Protein AF-A0A673FI23-F1 (afdb_monomer_lite)

Structure (mmCIF, N/CA/C/O backbone):
data_AF-A0A673FI23-F1
#
_entry.id   AF-A0A673FI23-F1
#
loop_
_atom_site.group_PDB
_atom_site.id
_atom_site.type_symbol
_atom_site.label_atom_id
_atom_site.label_alt_id
_atom_site.label_comp_id
_atom_site.label_asym_id
_atom_site.label_entity_id
_atom_site.label_seq_id
_atom_site.pdbx_PDB_ins_code
_atom_site.Cartn_x
_atom_site.Cartn_y
_atom_site.Cartn_z
_atom_site.occupancy
_atom_site.B_iso_or_equiv
_atom_site.auth_seq_id
_atom_site.auth_comp_id
_atom_site.auth_asym_id
_atom_site.auth_atom_id
_atom_site.pdbx_PDB_model_num
ATOM 1 N N . MET A 1 1 ? -18.477 18.132 33.086 1.00 43.75 1 MET A N 1
ATOM 2 C CA . MET A 1 1 ? -17.155 18.500 33.648 1.00 43.75 1 MET A CA 1
ATOM 3 C C . MET A 1 1 ? -16.924 18.020 35.086 1.00 43.75 1 MET A C 1
ATOM 5 O O . MET A 1 1 ? -15.787 17.702 35.392 1.00 43.75 1 MET A O 1
ATOM 9 N N . PHE A 1 2 ? -17.943 17.877 35.948 1.00 35.16 2 PHE A N 1
ATOM 10 C CA . PHE A 1 2 ? -17.741 17.446 37.347 1.00 35.16 2 PHE A CA 1
ATOM 11 C C . PHE A 1 2 ? -17.415 15.949 37.559 1.00 35.16 2 PHE A C 1
ATOM 13 O O . PHE A 1 2 ? -16.753 15.614 38.535 1.00 35.16 2 PHE A O 1
ATOM 20 N N . ASN A 1 3 ? -17.790 15.051 36.638 1.00 42.81 3 ASN A N 1
ATOM 21 C CA . ASN A 1 3 ? -17.574 13.604 36.818 1.00 42.81 3 ASN A CA 1
ATOM 22 C C . ASN A 1 3 ? -16.128 13.137 36.555 1.00 42.81 3 ASN A C 1
ATOM 24 O O . ASN A 1 3 ? -15.679 12.189 37.188 1.00 42.81 3 ASN A O 1
ATOM 28 N N . ASN A 1 4 ? -15.373 13.820 35.685 1.00 45.75 4 ASN A N 1
ATOM 29 C CA . ASN A 1 4 ? -13.981 13.443 35.388 1.00 45.75 4 ASN A CA 1
ATOM 30 C C . ASN A 1 4 ? -13.017 13.789 36.533 1.00 45.75 4 ASN A C 1
ATOM 32 O O . ASN A 1 4 ? -12.073 13.048 36.786 1.00 45.75 4 ASN A O 1
ATOM 36 N N . VAL A 1 5 ? -13.276 14.875 37.269 1.00 48.62 5 VAL A N 1
ATOM 37 C CA . VAL A 1 5 ? -12.417 15.293 38.391 1.00 48.62 5 VAL A CA 1
ATOM 38 C C . VAL A 1 5 ? -12.540 14.321 39.567 1.00 48.62 5 VAL A C 1
ATOM 40 O O . VAL A 1 5 ? -11.533 13.974 40.173 1.00 48.62 5 VAL A O 1
ATOM 43 N N . ILE A 1 6 ? -13.751 13.825 39.845 1.00 54.34 6 ILE A N 1
ATOM 44 C CA . ILE A 1 6 ? -13.995 12.821 40.895 1.00 54.34 6 ILE A CA 1
ATOM 45 C C . ILE A 1 6 ? -13.315 11.491 40.542 1.00 54.34 6 ILE A C 1
ATOM 47 O O . ILE A 1 6 ? -12.774 10.817 41.413 1.00 54.34 6 ILE A O 1
ATOM 51 N N . TYR A 1 7 ? -13.294 11.128 39.260 1.00 55.53 7 TYR A N 1
ATOM 52 C CA . TYR A 1 7 ? -12.669 9.888 38.807 1.00 55.53 7 TYR A CA 1
ATOM 53 C C . TYR A 1 7 ? -11.139 9.929 38.927 1.00 55.53 7 TYR A C 1
ATOM 55 O O . TYR A 1 7 ? -10.534 8.987 39.438 1.00 55.53 7 TYR A O 1
ATOM 63 N N . LEU A 1 8 ? -10.505 11.040 38.529 1.00 53.19 8 LEU A N 1
ATOM 64 C CA . LEU A 1 8 ? -9.055 11.208 38.668 1.00 53.19 8 LEU A CA 1
ATOM 65 C C . LEU A 1 8 ? -8.608 11.267 40.132 1.00 53.19 8 LEU A C 1
ATOM 67 O O . LEU A 1 8 ? -7.575 10.688 40.475 1.00 53.19 8 LEU A O 1
ATOM 71 N N . THR A 1 9 ? -9.371 11.924 41.010 1.00 58.25 9 THR A N 1
ATOM 72 C CA . THR A 1 9 ? -9.038 11.950 42.441 1.00 58.25 9 THR A CA 1
ATOM 73 C C . THR A 1 9 ? -9.188 10.571 43.073 1.00 58.25 9 THR A C 1
ATOM 75 O O . THR A 1 9 ? -8.351 10.198 43.893 1.00 58.25 9 THR A O 1
ATOM 78 N N . TYR A 1 10 ? -10.168 9.771 42.641 1.00 62.22 10 TYR A N 1
ATOM 79 C CA . TYR A 1 10 ? -10.330 8.390 43.098 1.00 62.22 10 TYR A CA 1
ATOM 80 C C . TYR A 1 10 ? -9.173 7.485 42.643 1.00 62.22 10 TYR A C 1
ATOM 82 O O . TYR A 1 10 ? -8.636 6.725 43.445 1.00 62.22 10 TYR A O 1
ATOM 90 N N . ILE A 1 11 ? -8.711 7.618 41.393 1.00 64.31 11 ILE A N 1
ATOM 91 C CA . ILE A 1 11 ? -7.564 6.858 40.858 1.00 64.31 11 ILE A CA 1
ATOM 92 C C . ILE A 1 11 ? -6.255 7.234 41.572 1.00 64.31 11 ILE A C 1
ATOM 94 O O . ILE A 1 11 ? -5.461 6.354 41.927 1.00 64.31 11 ILE A O 1
ATOM 98 N N . MET A 1 12 ? -6.038 8.525 41.838 1.00 63.56 12 MET A N 1
ATOM 99 C CA . MET A 1 12 ? -4.877 9.008 42.596 1.00 63.56 12 MET A CA 1
ATOM 100 C C . MET A 1 12 ? -4.916 8.529 44.054 1.00 63.56 12 MET A C 1
ATOM 102 O O . MET A 1 12 ? -3.891 8.106 44.589 1.00 63.56 12 MET A O 1
ATOM 106 N N . LEU A 1 13 ? -6.097 8.524 44.681 1.00 65.50 13 LEU A N 1
ATOM 107 C CA . LEU A 1 13 ? -6.290 8.035 46.047 1.00 65.50 13 LEU A CA 1
ATOM 108 C C . LEU A 1 13 ? -6.088 6.515 46.141 1.00 65.50 13 LEU A C 1
ATOM 110 O O . LEU A 1 13 ? -5.418 6.048 47.058 1.00 65.50 13 LEU A O 1
ATOM 114 N N . CYS A 1 14 ? -6.582 5.745 45.166 1.00 58.28 14 CYS A N 1
ATOM 115 C CA . CYS A 1 14 ? -6.326 4.308 45.071 1.00 58.28 14 CYS A CA 1
ATOM 116 C C . CYS A 1 14 ? -4.833 4.011 44.889 1.00 58.28 14 CYS A C 1
ATOM 118 O O . CYS A 1 14 ? -4.312 3.128 45.565 1.00 58.28 14 CYS A O 1
ATOM 120 N N . SER A 1 15 ? -4.126 4.777 44.053 1.00 62.75 15 SER A N 1
ATOM 121 C CA . SER A 1 15 ? -2.673 4.643 43.863 1.00 62.75 15 SER A CA 1
ATOM 122 C C . SER A 1 15 ? -1.881 4.984 45.133 1.00 62.75 15 SER A C 1
ATOM 124 O O . SER A 1 15 ? -0.915 4.301 45.476 1.00 62.75 15 SER A O 1
ATOM 126 N N . TRP A 1 16 ? -2.313 6.007 45.877 1.00 66.00 16 TRP A N 1
ATOM 127 C CA . TRP A 1 16 ? -1.716 6.383 47.161 1.00 66.00 16 TRP A CA 1
ATOM 128 C C . TRP A 1 16 ? -1.951 5.317 48.246 1.00 66.00 16 TRP A C 1
ATOM 130 O O . TRP A 1 16 ? -1.019 4.952 48.963 1.00 66.00 16 TRP A O 1
ATOM 140 N N . LEU A 1 17 ? -3.155 4.740 48.308 1.00 57.97 17 LEU A N 1
ATOM 141 C CA . LEU A 1 17 ? -3.496 3.647 49.227 1.00 57.97 17 LEU A CA 1
ATOM 142 C C . LEU A 1 17 ? -2.765 2.339 48.879 1.00 57.9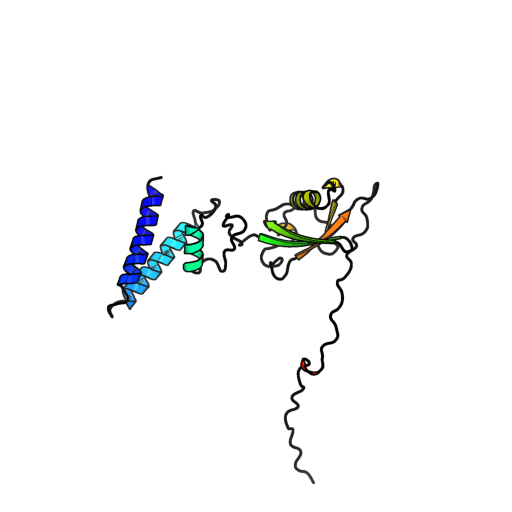7 17 LEU A C 1
ATOM 144 O O . LEU A 1 17 ? -2.270 1.656 49.776 1.00 57.97 17 LEU A O 1
ATOM 148 N N . LEU A 1 18 ? -2.605 2.028 47.587 1.00 59.31 18 LEU A N 1
ATOM 149 C CA . LEU A 1 18 ? -1.766 0.927 47.093 1.00 59.31 18 LEU A CA 1
ATOM 150 C C . LEU A 1 18 ? -0.308 1.071 47.548 1.00 59.31 18 LEU A C 1
ATOM 152 O O . LEU A 1 18 ? 0.321 0.082 47.920 1.00 59.31 18 LEU A O 1
ATOM 156 N N . ARG A 1 19 ? 0.215 2.303 47.595 1.00 59.28 19 ARG A N 1
ATOM 157 C CA . ARG A 1 19 ? 1.577 2.582 48.073 1.00 59.28 19 ARG A CA 1
ATOM 158 C C . ARG A 1 19 ? 1.725 2.480 49.594 1.00 59.28 19 ARG A C 1
ATOM 160 O O . ARG A 1 19 ? 2.822 2.215 50.076 1.00 59.28 19 ARG A O 1
ATOM 167 N N . GLN A 1 20 ? 0.639 2.647 50.346 1.00 47.94 20 GLN A N 1
ATOM 168 C CA . GLN A 1 20 ? 0.636 2.542 51.808 1.00 47.94 20 GLN A CA 1
ATOM 169 C C . GLN A 1 20 ? 0.433 1.095 52.305 1.00 47.94 20 GLN A C 1
ATOM 171 O O . GLN A 1 20 ? 0.878 0.749 53.398 1.00 47.94 20 GLN A O 1
ATOM 176 N N . SER A 1 21 ? -0.174 0.223 51.489 1.00 51.31 21 SER A N 1
ATOM 177 C CA . SER A 1 21 ? -0.508 -1.167 51.851 1.00 51.31 21 SER A CA 1
ATOM 178 C C . SER A 1 21 ? 0.682 -2.148 51.844 1.00 51.31 21 SER A C 1
ATOM 180 O O . SER A 1 21 ? 0.544 -3.288 52.283 1.00 51.31 21 SER A O 1
ATOM 182 N N . PHE A 1 22 ? 1.872 -1.720 51.404 1.00 50.12 22 PHE A N 1
ATOM 183 C CA . PHE A 1 22 ? 3.066 -2.577 51.316 1.00 50.12 22 PHE A CA 1
ATOM 184 C C . PHE A 1 22 ? 3.811 -2.784 52.654 1.00 50.12 22 PHE A C 1
ATOM 186 O O . PHE A 1 22 ? 4.884 -3.379 52.668 1.00 50.12 22 PHE A O 1
ATOM 193 N N . SER A 1 23 ? 3.272 -2.295 53.780 1.00 51.06 23 SER A N 1
ATOM 194 C CA . SER A 1 23 ? 3.980 -2.282 55.075 1.00 51.06 23 SER A CA 1
ATOM 195 C C . SER A 1 23 ? 3.428 -3.247 56.140 1.00 51.06 23 SER A C 1
ATOM 197 O O . SER A 1 23 ? 4.068 -3.444 57.170 1.00 51.06 23 SER A O 1
ATOM 199 N N . THR A 1 24 ? 2.277 -3.902 55.943 1.00 52.38 24 THR A N 1
ATOM 200 C CA . THR A 1 24 ? 1.727 -4.817 56.965 1.00 52.38 24 THR A CA 1
ATOM 201 C C . THR A 1 24 ? 1.185 -6.125 56.380 1.00 52.38 24 THR A C 1
ATOM 203 O O . THR A 1 24 ? 0.456 -6.149 55.394 1.00 52.38 24 THR A O 1
ATOM 206 N N . ASN A 1 25 ? 1.564 -7.243 57.012 1.00 55.06 25 ASN A N 1
ATOM 207 C CA . ASN A 1 25 ? 1.304 -8.631 56.602 1.00 55.06 25 ASN A CA 1
ATOM 208 C C . ASN A 1 25 ? -0.163 -9.089 56.796 1.00 55.06 25 ASN A C 1
ATOM 210 O O . ASN A 1 25 ? -0.414 -10.130 57.396 1.00 55.06 25 ASN A O 1
ATOM 214 N N . HIS A 1 26 ? -1.147 -8.342 56.287 1.00 57.69 26 HIS A N 1
ATOM 215 C CA . HIS A 1 26 ? -2.564 -8.754 56.303 1.00 57.69 26 HIS A CA 1
ATOM 216 C C . HIS A 1 26 ? -3.260 -8.655 54.930 1.00 57.69 26 HIS A C 1
ATOM 218 O O . HIS A 1 26 ? -4.486 -8.615 54.841 1.00 57.69 26 HIS A O 1
ATOM 224 N N . SER A 1 27 ? -2.495 -8.648 53.837 1.00 57.47 27 SER A N 1
ATOM 225 C CA . SER A 1 27 ? -2.967 -8.028 52.591 1.00 57.47 27 SER A CA 1
ATOM 226 C C . SER A 1 27 ? -3.515 -8.955 51.499 1.00 57.47 27 SER A C 1
ATOM 228 O O . SER A 1 27 ? -4.028 -8.435 50.519 1.00 57.47 27 SER A O 1
ATOM 230 N N . SER A 1 28 ? -3.495 -10.289 51.608 1.00 61.16 28 SER A N 1
ATOM 231 C CA . SER A 1 28 ? -3.841 -11.136 50.443 1.00 61.16 28 SER A CA 1
ATOM 232 C C . SER A 1 28 ? -5.309 -11.029 49.996 1.00 61.16 28 SER A C 1
ATOM 234 O O . SER A 1 28 ? -5.582 -10.980 48.800 1.00 61.16 28 SER A O 1
ATOM 236 N N . ILE A 1 29 ? -6.265 -10.938 50.928 1.00 69.50 29 ILE A N 1
ATOM 237 C CA . ILE A 1 29 ? -7.701 -10.849 50.591 1.00 69.50 29 ILE A CA 1
ATOM 238 C C . ILE A 1 29 ? -8.072 -9.434 50.129 1.00 69.50 29 ILE A C 1
ATOM 240 O O . ILE A 1 29 ? -8.805 -9.275 49.156 1.00 69.50 29 ILE A O 1
ATOM 244 N N . LEU A 1 30 ? -7.530 -8.402 50.782 1.00 67.00 30 LEU A N 1
ATOM 245 C CA . LEU A 1 30 ? -7.745 -7.007 50.387 1.00 67.00 30 LEU A CA 1
ATOM 246 C C . LEU A 1 30 ? -7.106 -6.698 49.030 1.00 67.00 30 LEU A C 1
ATOM 248 O O . LEU A 1 30 ? -7.722 -6.014 48.222 1.00 67.00 30 LEU A O 1
ATOM 252 N N . LEU A 1 31 ? -5.927 -7.256 48.742 1.00 67.19 31 LEU A N 1
ATOM 253 C CA . LEU A 1 31 ? -5.279 -7.144 47.437 1.00 67.19 31 LEU A CA 1
ATOM 254 C C . LEU A 1 31 ? -6.106 -7.837 46.347 1.00 67.19 31 LEU A C 1
ATOM 256 O O . LEU A 1 31 ? -6.295 -7.266 45.280 1.00 67.19 31 LEU A O 1
ATOM 260 N N . LEU A 1 32 ? -6.657 -9.026 46.617 1.00 66.19 32 LEU A N 1
ATOM 261 C CA . LEU A 1 32 ? -7.537 -9.720 45.671 1.00 66.19 32 LEU A CA 1
ATOM 262 C C . LEU A 1 32 ? -8.836 -8.948 45.414 1.00 66.19 32 LEU A C 1
ATOM 264 O O . LEU A 1 32 ? -9.231 -8.805 44.260 1.00 66.19 32 LEU A O 1
ATOM 268 N N . LEU A 1 33 ? -9.478 -8.406 46.452 1.00 71.75 33 LEU A N 1
ATOM 269 C CA . LEU A 1 33 ? -10.667 -7.564 46.293 1.00 71.75 33 LEU A CA 1
ATOM 270 C C . LEU A 1 33 ? -10.347 -6.282 45.521 1.00 71.75 33 LEU A C 1
ATOM 272 O O . LEU A 1 33 ? -11.112 -5.897 44.642 1.00 71.75 33 LEU A O 1
ATOM 276 N N . LEU A 1 34 ? -9.193 -5.666 45.780 1.00 70.06 34 LEU A N 1
ATOM 277 C CA . LEU A 1 34 ? -8.727 -4.503 45.036 1.00 70.06 34 LEU A CA 1
ATOM 278 C C . LEU A 1 34 ? -8.484 -4.846 43.557 1.00 70.06 34 LEU A C 1
ATOM 280 O O . LEU A 1 34 ? -8.937 -4.113 42.685 1.00 70.06 34 LEU A O 1
ATOM 284 N N . ILE A 1 35 ? -7.850 -5.984 43.261 1.00 66.44 35 ILE A N 1
ATOM 285 C CA . ILE A 1 35 ? -7.649 -6.472 41.889 1.00 66.44 35 ILE A CA 1
ATOM 286 C C . ILE A 1 35 ? -8.996 -6.727 41.203 1.00 66.44 35 ILE A C 1
ATOM 288 O O . ILE A 1 35 ? -9.169 -6.340 40.051 1.00 66.44 35 ILE A O 1
ATOM 292 N N . ILE A 1 36 ? -9.968 -7.339 41.890 1.00 71.88 36 ILE A N 1
ATOM 293 C CA . ILE A 1 36 ? -11.308 -7.592 41.338 1.00 71.88 36 ILE A CA 1
ATOM 294 C C . ILE A 1 36 ? -12.024 -6.272 41.038 1.00 71.88 36 ILE A C 1
ATOM 296 O O . ILE A 1 36 ? -12.550 -6.121 39.939 1.00 71.88 36 ILE A O 1
ATOM 300 N N . ILE A 1 37 ? -11.988 -5.305 41.960 1.00 71.44 37 ILE A N 1
ATOM 301 C CA . ILE A 1 37 ? -12.601 -3.982 41.783 1.00 71.44 37 ILE A CA 1
ATOM 302 C C . ILE A 1 37 ? -11.940 -3.232 40.619 1.00 71.44 37 ILE A C 1
ATOM 304 O O . ILE A 1 37 ? -12.640 -2.707 39.759 1.00 71.44 37 ILE A O 1
ATOM 308 N N . ILE A 1 38 ? -10.606 -3.246 40.522 1.00 65.81 38 ILE A N 1
ATOM 309 C CA . ILE A 1 38 ? -9.872 -2.650 39.394 1.00 65.81 38 ILE A CA 1
ATOM 310 C C . ILE A 1 38 ? -10.284 -3.315 38.073 1.00 65.81 38 ILE A C 1
ATOM 312 O O . ILE A 1 38 ? -10.524 -2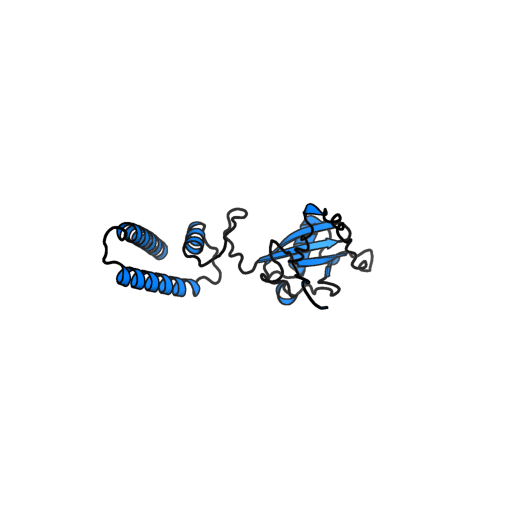.632 37.077 1.00 65.81 38 ILE A O 1
ATOM 316 N N . ARG A 1 39 ? -10.421 -4.646 38.062 1.00 64.94 39 ARG A N 1
ATOM 317 C CA . ARG A 1 39 ? -10.787 -5.417 36.867 1.00 64.94 39 ARG A CA 1
ATOM 318 C C . ARG A 1 39 ? -12.244 -5.221 36.450 1.00 64.94 39 ARG A C 1
ATOM 320 O O . ARG A 1 39 ? -12.549 -5.357 35.268 1.00 64.94 39 ARG A O 1
ATOM 327 N N . ASP A 1 40 ? -13.131 -4.913 37.390 1.00 61.44 40 ASP A N 1
ATOM 328 C CA . ASP A 1 40 ? -14.544 -4.631 37.130 1.00 61.44 40 ASP A CA 1
ATOM 329 C C . ASP A 1 40 ? -14.753 -3.186 36.651 1.00 61.44 40 ASP A C 1
ATOM 331 O O . ASP A 1 40 ? -15.402 -2.958 35.631 1.00 61.44 40 ASP A O 1
ATOM 335 N N . ILE A 1 41 ? -14.067 -2.221 37.278 1.00 59.22 41 ILE A N 1
ATOM 336 C CA . ILE A 1 41 ? -14.016 -0.821 36.825 1.00 59.22 41 ILE A CA 1
ATOM 337 C C . ILE A 1 41 ? -13.437 -0.733 35.406 1.00 59.22 41 ILE A C 1
ATOM 339 O O . ILE A 1 41 ? -13.989 -0.035 34.558 1.00 59.22 41 ILE A O 1
ATOM 343 N N . SER A 1 42 ? -12.373 -1.489 35.119 1.00 51.81 42 SER A N 1
ATOM 344 C CA . SER A 1 42 ? -11.772 -1.579 33.783 1.00 51.81 42 SER A CA 1
ATOM 345 C C . SER A 1 42 ? -12.720 -2.192 32.740 1.00 51.81 42 SER A C 1
ATOM 347 O O . SER A 1 42 ? -12.722 -1.793 31.574 1.00 51.81 42 SER A O 1
ATOM 349 N N . ARG A 1 43 ? -13.586 -3.131 33.148 1.00 52.44 43 ARG A N 1
ATOM 350 C CA . ARG A 1 43 ? -14.605 -3.716 32.266 1.00 52.44 43 ARG A CA 1
ATOM 351 C C . ARG A 1 43 ? -15.724 -2.722 31.951 1.00 52.44 43 ARG A C 1
ATOM 353 O O . ARG A 1 43 ? -16.237 -2.732 30.837 1.00 52.44 43 ARG A O 1
ATOM 360 N N . HIS A 1 44 ? -16.065 -1.856 32.904 1.00 43.00 44 HIS A N 1
ATOM 361 C CA . HIS A 1 44 ? -17.102 -0.835 32.752 1.00 43.00 44 HIS A CA 1
ATOM 362 C C . HIS A 1 44 ? -16.633 0.386 31.941 1.00 43.00 44 HIS A C 1
ATOM 364 O O . HIS A 1 44 ? -17.424 1.000 31.230 1.00 43.00 44 HIS A O 1
ATOM 370 N N . THR A 1 45 ? -15.339 0.723 31.974 1.00 43.25 45 THR A N 1
ATOM 371 C CA . THR A 1 45 ? -14.776 1.755 31.087 1.00 43.25 45 THR A CA 1
ATOM 372 C C . THR A 1 45 ? -14.656 1.281 29.636 1.00 43.25 45 THR A C 1
ATOM 374 O O . THR A 1 45 ? -14.819 2.096 28.732 1.00 43.25 45 THR A O 1
ATOM 377 N N . AR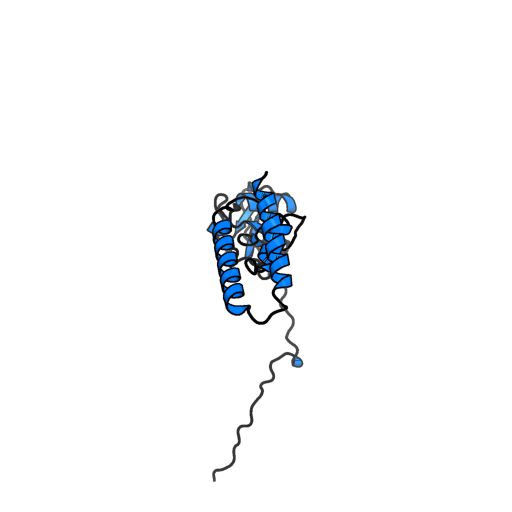G A 1 46 ? -14.466 -0.028 29.391 1.00 42.97 46 ARG A N 1
ATOM 378 C CA . ARG A 1 46 ? -14.388 -0.626 28.040 1.00 42.97 46 ARG A CA 1
ATOM 379 C C . ARG A 1 46 ? -15.683 -0.501 27.226 1.00 42.97 46 ARG A C 1
ATOM 381 O O . ARG A 1 46 ? -15.620 -0.474 26.003 1.00 42.97 46 ARG A O 1
ATOM 388 N N . SER A 1 47 ? -16.851 -0.413 27.870 1.00 39.16 47 SER A N 1
ATOM 389 C CA . SER A 1 47 ? -18.139 -0.294 27.166 1.00 39.16 47 SER A CA 1
ATOM 390 C C . SER A 1 47 ? -18.507 1.135 26.754 1.00 39.16 47 SER A C 1
ATOM 392 O O . SER A 1 47 ? -19.463 1.304 26.008 1.00 39.16 47 SER A O 1
ATOM 394 N N . ASN A 1 48 ? -17.774 2.156 27.219 1.00 38.00 48 ASN A N 1
ATOM 395 C CA . ASN A 1 48 ? -18.127 3.569 27.015 1.00 38.00 48 ASN A CA 1
ATOM 396 C C . ASN A 1 48 ? -17.153 4.358 26.118 1.00 38.00 48 ASN A C 1
ATOM 398 O O . ASN A 1 48 ? -17.374 5.549 25.908 1.00 38.00 48 ASN A O 1
ATOM 402 N N . THR A 1 49 ? -16.088 3.746 25.585 1.00 44.31 49 THR A N 1
ATOM 403 C CA . THR A 1 49 ? -15.037 4.454 24.820 1.00 44.31 49 THR A CA 1
ATOM 404 C C . THR A 1 49 ? -15.025 4.158 23.320 1.00 44.31 49 THR A C 1
ATOM 406 O O . THR A 1 49 ? -14.008 4.352 22.655 1.00 44.31 49 THR A O 1
ATOM 409 N N . SER A 1 50 ? -16.158 3.762 22.734 1.00 38.84 50 SER A N 1
ATOM 410 C CA . SER A 1 50 ? -16.311 3.753 21.276 1.00 38.84 50 SER A CA 1
ATOM 411 C C . SER A 1 50 ? -16.360 5.196 20.741 1.00 38.84 50 SER A C 1
ATOM 413 O O . SER A 1 50 ? -17.439 5.741 20.519 1.00 38.84 50 SER A O 1
ATOM 415 N N . GLY A 1 51 ? -15.199 5.838 20.574 1.00 43.38 51 GLY A N 1
ATOM 416 C CA . GLY A 1 51 ? -15.068 7.054 19.759 1.00 43.38 51 GLY A CA 1
ATOM 417 C C . GLY A 1 51 ? -14.486 8.316 20.408 1.00 43.38 51 GLY A C 1
ATOM 418 O O . GLY A 1 51 ? -14.598 9.376 19.801 1.00 43.38 51 GLY A O 1
ATOM 419 N N . ALA A 1 52 ? -13.856 8.257 21.586 1.00 39.03 52 ALA A N 1
ATOM 420 C CA . ALA A 1 52 ? -13.141 9.410 22.150 1.00 39.03 52 ALA A CA 1
ATOM 421 C C . ALA A 1 52 ? -11.640 9.107 22.258 1.00 39.03 52 ALA A C 1
ATOM 423 O O . ALA A 1 52 ? -11.264 8.110 22.869 1.00 39.03 52 ALA A O 1
ATOM 424 N N . GLY A 1 53 ? -10.800 9.951 21.647 1.00 46.62 53 GLY A N 1
ATOM 425 C CA . GLY A 1 53 ? -9.341 9.861 21.753 1.00 46.62 53 GLY A CA 1
ATOM 426 C C . GLY A 1 53 ? -8.885 9.868 23.214 1.00 46.62 53 GLY A C 1
ATOM 427 O O . GLY A 1 53 ? -9.471 10.560 24.050 1.00 46.62 53 GLY A O 1
ATOM 428 N N . TYR A 1 54 ? -7.872 9.063 23.523 1.00 51.34 54 TYR A N 1
ATOM 429 C CA . TYR A 1 54 ? -7.338 8.929 24.874 1.00 51.34 54 TYR A CA 1
ATOM 430 C C . TYR A 1 54 ? -6.307 10.036 25.124 1.00 51.34 54 TYR A C 1
ATOM 432 O O . TYR A 1 54 ? -5.422 10.262 24.304 1.00 51.34 54 TYR A O 1
ATOM 440 N N . ASP A 1 55 ? -6.406 10.729 26.259 1.00 47.53 55 ASP A N 1
ATOM 441 C CA . ASP A 1 55 ? -5.348 11.643 26.708 1.00 47.53 55 ASP A CA 1
ATOM 442 C C . ASP A 1 55 ? -4.119 10.854 27.213 1.00 47.53 55 ASP A C 1
ATOM 444 O O . ASP A 1 55 ? -4.223 9.691 27.618 1.00 47.53 55 ASP A O 1
ATOM 448 N N . VAL A 1 56 ? -2.953 11.506 27.237 1.00 49.06 56 VAL A N 1
ATOM 449 C CA . VAL A 1 56 ? -1.637 10.968 27.628 1.00 49.06 56 VAL A CA 1
ATOM 450 C C . VAL A 1 56 ? -1.689 10.220 28.965 1.00 49.06 56 VAL A C 1
ATOM 452 O O . VAL A 1 56 ? -1.105 9.145 29.119 1.00 49.06 56 VAL A O 1
ATOM 455 N N . ALA A 1 57 ? -2.442 10.754 29.933 1.00 50.00 57 ALA A N 1
ATOM 456 C CA . ALA A 1 57 ? -2.613 10.150 31.253 1.00 50.00 57 ALA A CA 1
ATOM 457 C C . ALA A 1 57 ? -3.427 8.845 31.210 1.00 50.00 57 ALA A C 1
ATOM 459 O O . ALA A 1 57 ? -3.169 7.913 31.975 1.00 50.00 57 ALA A O 1
ATOM 460 N N . GLN A 1 58 ? -4.395 8.761 30.299 1.00 55.28 58 GLN A N 1
ATOM 461 C CA . GLN A 1 58 ? -5.263 7.602 30.139 1.00 55.28 58 GLN A CA 1
ATOM 462 C C . GLN A 1 58 ? -4.516 6.457 29.447 1.00 55.28 58 GLN A C 1
ATOM 464 O O . GLN A 1 58 ? -4.624 5.311 29.876 1.00 55.28 58 GLN A O 1
ATOM 469 N N . CYS A 1 59 ? -3.670 6.764 28.462 1.00 49.28 59 CYS A N 1
ATOM 470 C CA . CYS A 1 59 ? -2.791 5.773 27.845 1.00 49.28 59 CYS A CA 1
ATOM 471 C C . CYS A 1 59 ? -1.672 5.295 28.769 1.00 49.28 59 CYS A C 1
ATOM 473 O O . CYS A 1 59 ? -1.427 4.092 28.835 1.00 49.28 59 CYS A O 1
ATOM 475 N N . ALA A 1 60 ? -1.057 6.184 29.557 1.00 51.03 60 ALA A N 1
ATOM 476 C CA . ALA A 1 60 ? -0.091 5.777 30.577 1.00 51.03 60 ALA A CA 1
ATOM 477 C C . ALA A 1 60 ? -0.712 4.805 31.597 1.00 51.03 60 ALA A C 1
ATOM 479 O O . ALA A 1 60 ? -0.089 3.811 31.968 1.00 51.03 60 ALA A O 1
ATOM 480 N N . PHE A 1 61 ? -1.963 5.045 32.005 1.00 57.12 61 PHE A N 1
ATOM 481 C CA . PHE A 1 61 ? -2.692 4.157 32.910 1.00 57.12 61 PHE A CA 1
ATOM 482 C C . PHE A 1 61 ? -3.022 2.802 32.269 1.00 57.12 61 PHE A C 1
ATOM 484 O O . PHE A 1 61 ? -2.847 1.763 32.901 1.00 57.12 61 PHE A O 1
ATOM 491 N N . LEU A 1 62 ? -3.455 2.788 31.006 1.00 56.72 62 LEU A N 1
ATOM 492 C CA . LEU A 1 62 ? -3.792 1.556 30.288 1.00 56.72 62 LEU A CA 1
ATOM 493 C C . LEU A 1 62 ? -2.560 0.676 30.004 1.00 56.72 62 LEU A C 1
ATOM 495 O O . LEU A 1 62 ? -2.651 -0.544 30.150 1.00 56.72 62 LEU A O 1
ATOM 499 N N . VAL A 1 63 ? -1.408 1.278 29.683 1.00 54.75 63 VAL A N 1
ATOM 500 C CA . VAL A 1 63 ? -0.118 0.571 29.559 1.00 54.75 63 VAL A CA 1
ATOM 501 C C . VAL A 1 63 ? 0.340 0.048 30.923 1.00 54.75 63 VAL A C 1
ATOM 503 O O . VAL A 1 63 ? 0.697 -1.120 31.050 1.00 54.75 63 VAL A O 1
ATOM 506 N N . HIS A 1 64 ? 0.252 0.862 31.981 1.00 54.62 64 HIS A N 1
ATOM 507 C CA . HIS A 1 64 ? 0.634 0.450 33.338 1.00 54.62 64 HIS A CA 1
ATOM 508 C C . HIS A 1 64 ? -0.270 -0.663 33.905 1.00 54.62 64 HIS A C 1
ATOM 510 O O . HIS A 1 64 ? 0.176 -1.490 34.698 1.00 54.62 64 HIS A O 1
ATOM 516 N N . CYS A 1 65 ? -1.541 -0.711 33.503 1.00 48.88 65 CYS A N 1
ATOM 517 C CA . CYS A 1 65 ? -2.466 -1.789 33.853 1.00 48.88 65 CYS A CA 1
ATOM 518 C C . CYS A 1 65 ? -2.356 -3.030 32.946 1.00 48.88 65 CYS A C 1
ATOM 520 O O . CYS A 1 65 ? -3.083 -3.994 33.188 1.00 48.88 65 CYS A O 1
ATOM 522 N N . GLY A 1 66 ? -1.483 -3.035 31.928 1.00 47.12 66 GLY A N 1
ATOM 523 C CA . GLY A 1 66 ? -1.289 -4.173 31.017 1.00 47.12 66 GLY A CA 1
ATOM 524 C C . GLY A 1 66 ? -2.465 -4.431 30.068 1.00 47.12 66 GLY A C 1
ATOM 525 O O . GLY A 1 66 ? -2.665 -5.559 29.628 1.00 47.12 66 GLY A O 1
ATOM 526 N N . ILE A 1 67 ? -3.277 -3.408 29.788 1.00 50.50 67 ILE A N 1
ATOM 527 C CA . ILE A 1 67 ? -4.439 -3.498 28.889 1.00 50.50 67 ILE A CA 1
ATOM 528 C C . ILE A 1 67 ? -4.022 -3.256 27.425 1.00 50.50 67 ILE A C 1
ATOM 530 O O . ILE A 1 67 ? -4.716 -3.705 26.518 1.00 50.50 67 ILE A O 1
ATOM 534 N N . VAL A 1 68 ? -2.885 -2.586 27.193 1.00 45.09 68 VAL A N 1
ATOM 535 C CA . VAL A 1 68 ? -2.311 -2.301 25.864 1.00 45.09 68 VAL A CA 1
ATOM 536 C C . VAL A 1 68 ? -0.811 -2.621 25.902 1.00 45.09 68 VAL A C 1
ATOM 538 O O . VAL A 1 68 ? -0.133 -2.189 26.834 1.00 45.09 68 VAL A O 1
ATOM 541 N N . GLU A 1 69 ? -0.300 -3.381 24.924 1.00 45.06 69 GLU A N 1
ATOM 542 C CA . GLU A 1 69 ? 1.104 -3.845 24.890 1.00 45.06 69 GLU A CA 1
ATOM 543 C C . GLU A 1 69 ? 2.112 -2.732 24.559 1.00 45.06 69 GLU A C 1
ATOM 545 O O . GLU A 1 69 ? 3.240 -2.765 25.048 1.00 45.06 69 GLU A O 1
ATOM 550 N N . SER A 1 70 ? 1.717 -1.714 23.787 1.00 43.28 70 SER A N 1
ATOM 551 C CA . SER A 1 70 ? 2.504 -0.491 23.610 1.00 43.28 70 SER A CA 1
ATOM 552 C C . SER A 1 70 ? 1.620 0.709 23.251 1.00 43.28 70 SER A C 1
ATOM 554 O O . SER A 1 70 ? 0.539 0.578 22.676 1.00 43.28 70 SER A O 1
ATOM 556 N N . CYS A 1 71 ? 2.077 1.904 23.622 1.00 43.22 71 CYS A N 1
ATOM 557 C CA . CYS A 1 71 ? 1.575 3.171 23.102 1.00 43.22 71 CYS A CA 1
ATOM 558 C C . CYS A 1 71 ? 2.781 3.954 22.584 1.00 43.22 71 CYS A C 1
ATOM 560 O O . CYS A 1 71 ? 3.603 4.398 23.385 1.00 43.22 71 CYS A O 1
ATOM 562 N N . GLU A 1 72 ? 2.899 4.117 21.269 1.00 41.91 72 GLU A N 1
ATOM 563 C CA . GLU A 1 72 ? 3.880 5.028 20.678 1.00 41.91 72 GLU A CA 1
ATOM 564 C C . GLU A 1 72 ? 3.225 6.389 20.434 1.00 41.91 72 GLU A C 1
ATOM 566 O O . GLU A 1 72 ? 2.164 6.493 19.822 1.00 41.91 72 GLU A O 1
ATOM 571 N N . ALA A 1 73 ? 3.852 7.446 20.946 1.00 38.09 73 ALA A N 1
ATOM 572 C CA . ALA A 1 73 ? 3.425 8.812 20.696 1.00 38.09 73 ALA A CA 1
ATOM 573 C C . ALA A 1 73 ? 4.017 9.285 19.362 1.00 38.09 73 ALA A C 1
ATOM 575 O O . ALA A 1 73 ? 5.202 9.609 19.293 1.00 38.09 73 ALA A O 1
ATOM 576 N N . VAL A 1 74 ? 3.194 9.383 18.316 1.00 41.47 74 VAL A N 1
ATOM 577 C CA . VAL A 1 74 ? 3.560 10.091 17.081 1.00 41.47 74 VAL A CA 1
ATOM 578 C C . VAL A 1 74 ? 2.777 11.403 17.047 1.00 41.47 74 VAL A C 1
ATOM 580 O O . VAL A 1 74 ? 1.553 11.409 16.968 1.00 41.47 74 VAL A O 1
ATOM 583 N N . ASN A 1 75 ? 3.480 12.535 17.160 1.00 38.47 75 ASN A N 1
ATOM 584 C CA . ASN A 1 75 ? 2.911 13.895 17.153 1.00 38.47 75 ASN A CA 1
ATOM 585 C C . ASN A 1 75 ? 1.886 14.218 18.267 1.00 38.47 75 ASN A C 1
ATOM 587 O O . ASN A 1 75 ? 1.039 15.089 18.088 1.00 38.47 75 ASN A O 1
ATOM 591 N N . GLY A 1 76 ? 1.979 13.568 19.433 1.00 41.84 76 GLY A N 1
ATOM 592 C CA . GLY A 1 76 ? 1.191 13.937 20.621 1.00 41.84 76 GLY A CA 1
ATOM 593 C C . GLY A 1 76 ? -0.264 13.450 20.639 1.00 41.84 76 GLY A C 1
ATOM 594 O O . GLY A 1 76 ? -1.008 13.852 21.529 1.00 41.84 76 GLY A O 1
ATOM 595 N N . ASP A 1 77 ? -0.661 12.579 19.706 1.00 42.19 77 ASP A N 1
ATOM 596 C CA . ASP A 1 77 ? -1.972 11.918 19.691 1.00 42.19 77 ASP A CA 1
ATOM 597 C C . ASP A 1 77 ? -1.803 10.437 20.077 1.00 42.19 77 ASP A C 1
ATOM 599 O O . ASP A 1 77 ? -1.120 9.676 19.388 1.00 42.19 77 ASP A O 1
ATOM 603 N N . TYR A 1 78 ? -2.388 10.025 21.204 1.00 44.72 78 TYR A N 1
ATOM 604 C CA . TYR A 1 78 ? -2.382 8.632 21.649 1.00 44.72 78 TYR A CA 1
ATOM 605 C C . TYR A 1 78 ? -3.525 7.871 20.966 1.00 44.72 78 TYR A C 1
ATOM 607 O O . TYR A 1 78 ? -4.626 7.709 21.499 1.00 44.72 78 TYR A O 1
ATOM 615 N N . ARG A 1 79 ? -3.263 7.389 19.751 1.00 46.38 79 ARG A N 1
ATOM 616 C CA . ARG A 1 79 ? -4.196 6.524 19.024 1.00 46.38 79 ARG A CA 1
ATOM 617 C C . ARG A 1 79 ? -4.001 5.085 19.469 1.00 46.38 79 ARG A C 1
ATOM 619 O O . ARG A 1 79 ? -2.882 4.588 19.534 1.00 46.38 79 ARG A O 1
ATOM 626 N N . THR A 1 80 ? -5.097 4.398 19.776 1.00 48.25 80 THR A N 1
ATOM 627 C CA . THR A 1 80 ? -5.067 2.954 20.013 1.00 48.25 80 THR A CA 1
ATOM 628 C C . THR A 1 80 ? -4.598 2.287 18.718 1.00 48.25 80 THR A C 1
ATOM 630 O O . THR A 1 80 ? -5.315 2.318 17.716 1.00 48.25 80 THR A O 1
ATOM 633 N N . ALA A 1 81 ? -3.395 1.708 18.745 1.00 54.88 81 ALA A N 1
ATOM 634 C CA . ALA A 1 81 ? -2.756 1.009 17.624 1.00 54.88 81 ALA A CA 1
ATOM 635 C C . ALA A 1 81 ? -3.508 -0.263 17.187 1.00 54.88 81 ALA A C 1
ATOM 637 O O . ALA A 1 81 ? -3.108 -0.950 16.254 1.00 54.88 81 ALA A O 1
ATOM 638 N N . GLU A 1 82 ? -4.614 -0.590 17.861 1.00 58.72 82 GLU A N 1
ATOM 639 C CA . GLU A 1 82 ? -5.352 -1.836 17.680 1.00 58.72 82 GLU A CA 1
ATOM 640 C C . GLU A 1 82 ? -6.009 -1.952 16.293 1.00 58.72 82 GLU A C 1
ATOM 642 O O . GLU A 1 82 ? -6.515 -3.016 15.985 1.00 58.72 82 GLU A O 1
ATOM 647 N N . MET A 1 83 ? -5.983 -0.918 15.440 1.00 80.06 83 MET A N 1
ATOM 648 C CA . MET A 1 83 ? -6.562 -0.950 14.081 1.00 80.06 83 MET A CA 1
ATOM 649 C C . MET A 1 83 ? -5.639 -0.360 13.005 1.00 80.06 83 MET A C 1
ATOM 651 O O . MET A 1 83 ? -6.102 -0.068 11.903 1.00 80.06 83 MET A O 1
ATOM 655 N N . ASP A 1 84 ? -4.369 -0.105 13.322 1.00 91.12 84 ASP A N 1
ATOM 656 C CA . ASP A 1 84 ? -3.423 0.429 12.339 1.00 91.12 84 ASP A CA 1
ATOM 657 C C . ASP A 1 84 ? -2.812 -0.699 11.508 1.00 91.12 84 ASP A C 1
ATOM 659 O O . ASP A 1 84 ? -2.473 -1.768 12.020 1.00 91.12 84 ASP A O 1
ATOM 663 N N . VAL A 1 85 ? -2.675 -0.441 10.211 1.00 95.25 85 VAL A N 1
ATOM 664 C CA . VAL A 1 85 ? -2.019 -1.321 9.248 1.00 95.25 85 VAL A CA 1
ATOM 665 C C . VAL A 1 85 ? -0.804 -0.616 8.675 1.00 95.25 85 VAL A C 1
ATOM 667 O O . VAL A 1 85 ? -0.873 0.539 8.262 1.00 95.25 85 VAL A O 1
ATOM 670 N N . PHE A 1 86 ? 0.319 -1.323 8.647 1.00 95.56 86 PHE A N 1
ATOM 671 C CA . PHE A 1 86 ? 1.586 -0.816 8.138 1.00 95.56 86 PHE A CA 1
ATOM 672 C C . PHE A 1 86 ? 1.806 -1.351 6.732 1.00 95.56 86 PHE A C 1
ATOM 674 O O . PHE A 1 86 ? 1.819 -2.563 6.505 1.00 95.56 86 PHE A O 1
ATOM 681 N N . LEU A 1 87 ? 1.963 -0.440 5.781 1.00 97.75 87 LEU A N 1
ATOM 682 C CA . LEU A 1 87 ? 1.975 -0.739 4.360 1.00 97.75 87 LEU A CA 1
ATOM 683 C C . LEU A 1 87 ? 3.309 -0.363 3.729 1.00 97.75 87 LEU A C 1
ATOM 685 O O . LEU A 1 87 ? 3.943 0.637 4.067 1.00 97.75 87 LEU A O 1
ATOM 689 N N . MET A 1 88 ? 3.688 -1.171 2.749 1.00 97.75 88 MET A N 1
ATOM 690 C CA . MET A 1 88 ? 4.798 -0.947 1.845 1.00 97.75 88 MET A CA 1
ATOM 691 C C . MET A 1 88 ? 4.232 -0.805 0.431 1.00 97.75 88 MET A C 1
ATOM 693 O O . MET A 1 88 ? 3.957 -1.802 -0.235 1.00 97.75 88 MET A O 1
ATOM 697 N N . ILE A 1 89 ? 4.036 0.430 -0.030 1.00 98.25 89 ILE A N 1
ATOM 698 C CA . ILE A 1 89 ? 3.519 0.708 -1.377 1.00 98.25 89 ILE A CA 1
ATOM 699 C C . ILE A 1 89 ? 4.691 0.700 -2.358 1.00 98.25 89 ILE A C 1
ATOM 701 O O . ILE A 1 89 ? 5.633 1.479 -2.193 1.00 98.25 89 ILE A O 1
ATOM 705 N N . ARG A 1 90 ? 4.662 -0.180 -3.364 1.00 98.00 90 ARG A N 1
ATOM 706 C CA . ARG A 1 90 ? 5.800 -0.448 -4.256 1.00 98.00 90 ARG A CA 1
ATOM 707 C C . ARG A 1 90 ? 5.456 -0.220 -5.725 1.00 98.00 90 ARG A C 1
ATOM 709 O O . ARG A 1 90 ? 4.449 -0.722 -6.213 1.00 98.00 90 ARG A O 1
ATOM 716 N N . HIS A 1 91 ? 6.341 0.489 -6.422 1.00 97.25 91 HIS A N 1
ATOM 717 C CA . HIS A 1 91 ? 6.278 0.763 -7.863 1.00 97.25 91 HIS A CA 1
ATOM 718 C C . HIS A 1 91 ? 7.697 0.797 -8.433 1.00 97.25 91 HIS A C 1
ATOM 720 O O . HIS A 1 91 ? 8.508 1.625 -8.016 1.00 97.25 91 HIS A O 1
ATOM 726 N N . HIS A 1 92 ? 8.036 -0.119 -9.341 1.00 95.62 92 HIS A N 1
ATOM 727 C CA . HIS A 1 92 ? 9.412 -0.374 -9.782 1.00 95.62 92 HIS A CA 1
ATOM 728 C C . HIS A 1 92 ? 10.389 -0.472 -8.594 1.00 95.62 92 HIS A C 1
ATOM 730 O O . HIS A 1 92 ? 10.295 -1.392 -7.783 1.00 95.62 92 HIS A O 1
ATOM 736 N N . LYS A 1 93 ? 11.324 0.484 -8.485 1.00 96.00 93 LYS A N 1
ATOM 737 C CA . LYS A 1 93 ? 12.322 0.600 -7.409 1.00 96.00 93 LYS A CA 1
ATOM 738 C C . LYS A 1 93 ? 11.875 1.517 -6.266 1.00 96.00 93 LYS A C 1
ATOM 740 O O . LYS A 1 93 ? 12.585 1.643 -5.273 1.00 96.00 93 LYS A O 1
ATOM 745 N N . THR A 1 94 ? 10.725 2.169 -6.404 1.00 95.62 94 THR A N 1
ATOM 746 C CA . THR A 1 94 ? 10.153 3.058 -5.394 1.00 95.62 94 THR A CA 1
ATOM 747 C C . THR A 1 94 ? 9.424 2.232 -4.348 1.00 95.62 94 THR A C 1
ATOM 749 O O . THR A 1 94 ? 8.699 1.287 -4.661 1.00 95.62 94 THR A O 1
ATOM 752 N N . THR A 1 95 ? 9.622 2.573 -3.081 1.00 96.50 95 THR A N 1
ATOM 753 C CA . THR A 1 95 ? 8.942 1.936 -1.957 1.00 96.50 95 THR A CA 1
ATOM 754 C C . THR A 1 95 ? 8.606 2.997 -0.917 1.00 96.50 95 THR A C 1
ATOM 756 O O . THR A 1 95 ? 9.495 3.694 -0.435 1.00 96.50 95 THR A O 1
ATOM 759 N N . ILE A 1 96 ? 7.320 3.134 -0.603 1.00 96.81 96 ILE A N 1
ATOM 760 C CA . ILE A 1 96 ? 6.788 4.080 0.379 1.00 96.81 96 ILE A CA 1
ATOM 761 C C . ILE A 1 96 ? 6.316 3.280 1.586 1.00 96.81 96 ILE A C 1
ATOM 763 O O . ILE A 1 96 ? 5.480 2.388 1.448 1.00 96.81 96 ILE A O 1
ATOM 767 N N . PHE A 1 97 ? 6.830 3.627 2.762 1.00 95.88 97 PHE A N 1
ATOM 768 C CA . PHE A 1 97 ? 6.321 3.123 4.030 1.00 95.88 97 PHE A CA 1
ATOM 769 C C . PHE A 1 97 ? 5.312 4.117 4.583 1.00 95.88 97 PHE A C 1
ATOM 771 O O . PHE A 1 97 ? 5.620 5.300 4.722 1.00 95.88 97 PHE A O 1
ATOM 778 N N . THR A 1 98 ? 4.111 3.637 4.870 1.00 96.81 98 THR A N 1
ATOM 779 C CA . THR A 1 98 ? 3.046 4.441 5.467 1.00 96.81 98 THR A CA 1
ATOM 780 C C . THR A 1 9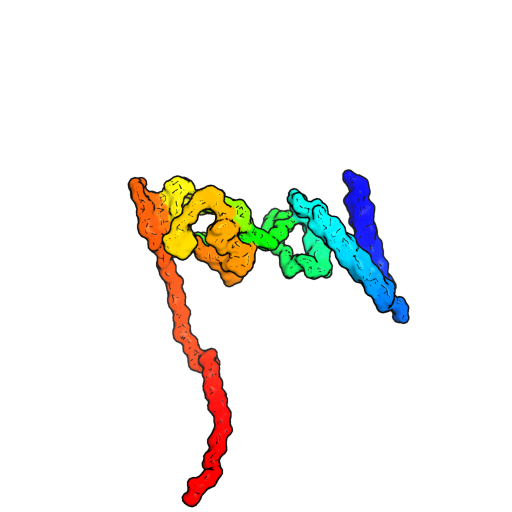8 ? 2.172 3.556 6.333 1.00 96.81 98 THR A C 1
ATOM 782 O O . THR A 1 98 ? 2.037 2.361 6.073 1.00 96.81 98 THR A O 1
ATOM 785 N N . ASP A 1 99 ? 1.554 4.147 7.341 1.00 95.12 99 ASP A N 1
ATOM 786 C CA . ASP A 1 99 ? 0.454 3.549 8.080 1.00 95.12 99 ASP A CA 1
ATOM 787 C C . ASP A 1 99 ? -0.893 4.102 7.595 1.00 95.12 99 ASP A C 1
ATOM 789 O O . ASP A 1 99 ? -0.973 5.168 6.975 1.00 95.12 99 ASP A O 1
ATOM 793 N N . ALA A 1 100 ? -1.947 3.331 7.837 1.00 95.25 100 ALA A N 1
ATOM 794 C CA . ALA A 1 100 ? -3.336 3.725 7.650 1.00 95.25 100 ALA A CA 1
ATOM 795 C C . ALA A 1 100 ? -4.216 2.955 8.642 1.00 95.25 100 ALA A C 1
ATOM 797 O O . ALA A 1 100 ? -3.783 1.968 9.235 1.00 95.25 100 ALA A O 1
ATOM 798 N N . LYS A 1 101 ? -5.474 3.370 8.805 1.00 93.88 101 LYS A N 1
ATOM 799 C CA . LYS A 1 101 ? -6.442 2.583 9.577 1.00 93.88 101 LYS A CA 1
ATOM 800 C C . LYS A 1 101 ? -6.956 1.433 8.718 1.00 93.88 101 LYS A C 1
ATOM 802 O O . LYS A 1 101 ? -7.148 1.591 7.517 1.00 93.88 101 LYS A O 1
ATOM 807 N N . GLU A 1 102 ? -7.283 0.306 9.337 1.00 94.56 102 GLU A N 1
ATOM 808 C CA . GLU A 1 102 ? -7.938 -0.821 8.660 1.00 94.56 102 GLU A CA 1
ATOM 809 C C . GLU A 1 102 ? -9.256 -0.399 7.973 1.00 94.56 102 GLU A C 1
ATOM 811 O O . GLU A 1 102 ? -9.595 -0.888 6.897 1.00 94.56 102 GLU A O 1
ATOM 816 N N . SER A 1 103 ? -9.958 0.586 8.544 1.00 94.69 103 SER A N 1
ATOM 817 C CA . SER A 1 103 ? -11.181 1.178 7.989 1.00 94.69 103 SER A CA 1
ATOM 818 C C . SER A 1 103 ? -10.955 2.179 6.849 1.00 94.69 103 SER A C 1
ATOM 820 O O . SER A 1 103 ? -11.929 2.629 6.251 1.00 94.69 103 SER A O 1
ATOM 822 N N . THR A 1 104 ? -9.711 2.588 6.583 1.00 96.44 104 THR A N 1
ATOM 823 C CA . THR A 1 104 ? -9.383 3.501 5.480 1.00 96.44 104 THR A CA 1
ATOM 824 C C . THR A 1 104 ? -9.721 2.827 4.156 1.00 96.44 104 THR A C 1
ATOM 826 O O . THR A 1 104 ? -9.506 1.631 3.979 1.00 96.44 104 THR A O 1
ATOM 829 N N . THR A 1 105 ? -10.274 3.583 3.219 1.00 98.12 105 THR A N 1
ATOM 830 C CA . THR A 1 105 ? -10.616 3.085 1.885 1.00 98.12 105 THR A CA 1
ATOM 831 C C . THR A 1 105 ? -9.403 3.055 0.963 1.00 98.12 105 THR A C 1
ATOM 833 O O . THR A 1 105 ? -8.439 3.808 1.127 1.00 98.12 105 THR A O 1
ATOM 836 N N . VAL A 1 106 ? -9.461 2.221 -0.072 1.00 98.38 106 VAL A N 1
ATOM 837 C CA . VAL A 1 106 ? -8.443 2.196 -1.133 1.00 98.38 106 VAL A CA 1
ATOM 838 C C . VAL A 1 106 ? -8.326 3.570 -1.809 1.00 98.38 106 VAL A C 1
ATOM 840 O O . VAL A 1 106 ? -7.219 4.011 -2.118 1.00 98.38 106 VAL A O 1
ATOM 843 N N . TYR A 1 107 ? -9.439 4.293 -1.973 1.00 98.31 107 TYR A N 1
ATOM 844 C CA . TYR A 1 107 ? -9.429 5.659 -2.500 1.00 98.31 107 TYR A CA 1
ATOM 845 C C . TYR A 1 107 ? -8.642 6.642 -1.619 1.00 98.31 107 TYR A C 1
ATOM 847 O O . TYR A 1 107 ? -7.845 7.438 -2.119 1.00 98.31 107 TYR A O 1
ATOM 855 N N . GLU A 1 108 ? -8.824 6.581 -0.301 1.00 98.06 108 GLU A N 1
ATOM 856 C CA . GLU A 1 108 ? -8.061 7.405 0.642 1.00 98.06 108 GLU A CA 1
ATOM 857 C C . GLU A 1 108 ? -6.572 7.040 0.631 1.00 98.06 108 GLU A C 1
ATOM 859 O O . GLU A 1 108 ? -5.724 7.932 0.649 1.00 98.06 108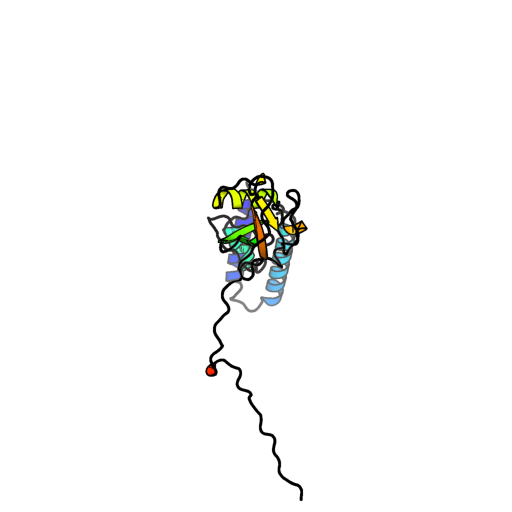 GLU A O 1
ATOM 864 N N . LEU A 1 109 ? -6.231 5.753 0.500 1.00 98.31 109 LEU A N 1
ATOM 865 C CA . LEU A 1 109 ? -4.837 5.333 0.341 1.00 98.31 109 LEU A CA 1
ATOM 866 C C . LEU A 1 109 ? -4.207 5.927 -0.933 1.00 98.31 109 LEU A C 1
ATOM 868 O O . LEU A 1 109 ? -3.076 6.414 -0.896 1.00 98.31 109 LEU A O 1
ATOM 872 N N . LYS A 1 110 ? -4.949 5.988 -2.045 1.00 98.44 110 LYS A N 1
ATOM 873 C CA . LYS A 1 110 ? -4.499 6.675 -3.270 1.00 98.44 110 LYS A CA 1
ATOM 874 C C . LYS A 1 110 ? -4.278 8.178 -3.070 1.00 98.44 110 LYS A C 1
ATOM 876 O O . LYS A 1 110 ? -3.380 8.745 -3.692 1.00 98.44 110 LYS A O 1
ATOM 881 N N . ARG A 1 111 ? -5.046 8.839 -2.193 1.00 98.12 111 ARG A N 1
ATOM 882 C CA . ARG A 1 111 ? -4.818 10.252 -1.820 1.00 98.12 111 ARG A CA 1
ATOM 883 C C . ARG A 1 111 ? -3.516 10.441 -1.041 1.00 98.12 111 ARG A C 1
ATOM 885 O O . ARG A 1 111 ? -2.817 11.430 -1.255 1.00 98.12 111 ARG A O 1
ATOM 892 N N . ILE A 1 112 ? -3.141 9.480 -0.197 1.00 9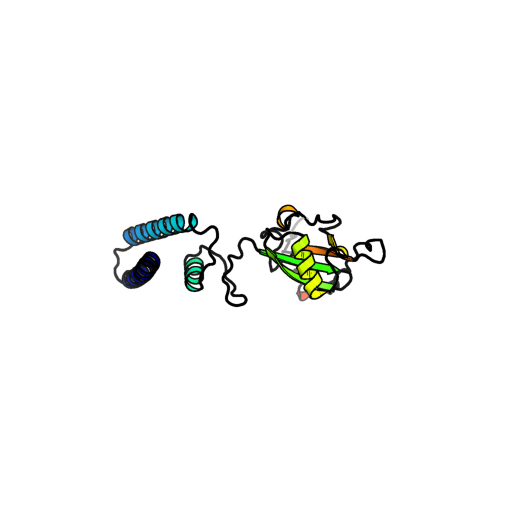7.19 112 ILE A N 1
ATOM 893 C CA . ILE A 1 112 ? -1.827 9.480 0.468 1.00 97.19 112 ILE A CA 1
ATOM 894 C C . ILE A 1 112 ? -0.712 9.371 -0.584 1.00 97.19 112 ILE A C 1
ATOM 896 O O . ILE A 1 112 ? 0.224 10.172 -0.585 1.00 97.19 112 ILE A O 1
ATOM 900 N N . VAL A 1 113 ? -0.849 8.440 -1.534 1.00 97.56 113 VAL A N 1
ATOM 901 C CA . VAL A 1 113 ? 0.102 8.274 -2.647 1.00 97.56 113 VAL A CA 1
ATOM 902 C C . VAL A 1 113 ? 0.165 9.524 -3.531 1.00 97.56 113 VAL A C 1
ATOM 904 O O . VAL A 1 113 ? 1.258 9.942 -3.904 1.00 97.56 113 VAL A O 1
ATOM 907 N N . GLU A 1 114 ? -0.967 10.171 -3.820 1.00 97.81 114 GLU A N 1
ATOM 908 C CA . GLU A 1 114 ? -1.026 11.452 -4.541 1.00 97.81 114 GLU A CA 1
ATOM 909 C C . GLU A 1 114 ? -0.225 12.534 -3.809 1.00 97.81 114 GLU A C 1
ATOM 911 O O . GLU A 1 114 ? 0.547 13.268 -4.428 1.00 97.81 114 GLU A O 1
ATOM 916 N N . GLY A 1 115 ? -0.341 12.604 -2.481 1.00 96.94 115 GLY A N 1
ATOM 917 C CA . GLY A 1 115 ? 0.431 13.527 -1.654 1.00 96.94 115 GLY A CA 1
ATOM 918 C C . GLY A 1 115 ? 1.947 13.381 -1.832 1.00 96.94 115 GLY A C 1
ATOM 919 O O . GLY A 1 115 ? 2.658 14.390 -1.790 1.00 96.94 115 GLY A O 1
ATOM 920 N N . ILE A 1 116 ? 2.434 12.165 -2.095 1.00 95.56 116 ILE A N 1
ATOM 921 C CA . ILE A 1 116 ? 3.862 11.833 -2.197 1.00 95.56 116 ILE A CA 1
ATOM 922 C C . ILE A 1 116 ? 4.349 11.889 -3.652 1.00 95.56 116 ILE A C 1
ATOM 924 O O . ILE A 1 116 ? 5.308 12.596 -3.954 1.00 95.56 116 ILE A O 1
ATOM 928 N N . LEU A 1 117 ? 3.677 11.174 -4.556 1.00 94.44 117 LEU A N 1
ATOM 929 C CA . LEU A 1 117 ? 4.090 10.977 -5.951 1.00 94.44 117 LEU A CA 1
ATOM 930 C C . LEU A 1 117 ? 3.426 11.952 -6.933 1.00 94.44 117 LEU A C 1
ATOM 932 O O . LEU A 1 117 ? 3.771 11.954 -8.111 1.00 94.44 117 LEU A O 1
ATOM 936 N N . LYS A 1 118 ? 2.501 12.801 -6.461 1.00 95.56 118 LYS A N 1
ATOM 937 C CA . LYS A 1 118 ? 1.836 13.862 -7.244 1.00 95.56 118 LYS A CA 1
ATOM 938 C C . LYS A 1 118 ? 1.064 13.353 -8.470 1.00 95.56 118 LYS A C 1
ATOM 940 O O . LYS A 1 118 ? 0.927 14.068 -9.458 1.00 95.56 118 LYS A O 1
ATOM 945 N N . ARG A 1 119 ? 0.553 12.120 -8.406 1.00 96.56 119 ARG A N 1
ATOM 946 C CA . ARG A 1 119 ? -0.323 11.506 -9.419 1.00 96.56 119 ARG A CA 1
ATOM 947 C C . ARG A 1 119 ? -1.734 11.408 -8.859 1.00 96.56 119 ARG A C 1
ATOM 949 O O . ARG A 1 119 ? -1.884 11.009 -7.708 1.00 96.56 119 ARG A O 1
ATOM 956 N N . SER A 1 120 ? -2.747 11.753 -9.643 1.00 97.12 120 SER A N 1
ATOM 957 C CA . SER A 1 120 ? -4.140 11.748 -9.171 1.00 97.12 120 SER A CA 1
ATOM 958 C C . SER A 1 120 ? -4.637 10.321 -8.871 1.00 97.12 120 SER A C 1
ATOM 960 O O . SER A 1 120 ? -4.128 9.372 -9.474 1.00 97.12 120 SER A O 1
ATOM 962 N N . PRO A 1 121 ? -5.608 10.107 -7.962 1.00 97.56 121 PRO A N 1
ATOM 963 C CA . PRO A 1 121 ? -6.132 8.768 -7.661 1.00 97.56 121 PRO A CA 1
ATOM 964 C C . PRO A 1 121 ? -6.682 8.013 -8.879 1.00 97.56 121 PRO A C 1
ATOM 966 O O . PRO A 1 121 ? -6.618 6.784 -8.932 1.00 97.56 121 PRO A O 1
ATOM 969 N N . GLU A 1 122 ? -7.202 8.735 -9.870 1.00 96.62 122 GLU A N 1
ATOM 970 C CA . GLU A 1 122 ? -7.755 8.190 -11.113 1.00 96.62 122 GLU A CA 1
ATOM 971 C C . GLU A 1 122 ? -6.659 7.640 -12.043 1.00 96.62 122 GLU A C 1
ATOM 973 O O . GLU A 1 122 ? -6.908 6.788 -12.897 1.00 96.62 122 GLU A O 1
ATOM 978 N N . GLU A 1 123 ? -5.425 8.114 -11.877 1.00 97.38 123 GLU A N 1
ATOM 979 C CA . GLU A 1 123 ? -4.240 7.626 -12.584 1.00 97.38 123 GLU A CA 1
ATOM 980 C C . GLU A 1 123 ? -3.519 6.513 -11.823 1.00 97.38 123 GLU A C 1
ATOM 982 O O . GLU A 1 123 ? -2.498 6.025 -12.297 1.00 97.38 123 GLU A O 1
ATOM 987 N N . GLN A 1 124 ? -4.018 6.108 -10.657 1.00 98.06 124 GLN A N 1
ATOM 988 C CA . GLN A 1 124 ? -3.406 5.086 -9.819 1.00 98.06 124 GLN A CA 1
ATOM 989 C C . GLN A 1 124 ? -4.242 3.810 -9.810 1.00 98.06 124 GLN A C 1
ATOM 991 O O . GLN A 1 124 ? -5.467 3.841 -9.666 1.00 98.06 124 GLN A O 1
ATOM 996 N N . ARG A 1 125 ? -3.572 2.662 -9.862 1.00 98.00 125 ARG A N 1
ATOM 997 C CA . ARG A 1 125 ? -4.176 1.364 -9.569 1.00 98.00 125 ARG A CA 1
ATOM 998 C C . ARG A 1 125 ? -3.350 0.652 -8.511 1.00 98.00 125 ARG A C 1
ATOM 1000 O O . ARG A 1 125 ? -2.154 0.442 -8.695 1.00 98.00 125 ARG A O 1
ATOM 1007 N N . LEU A 1 126 ? -4.007 0.324 -7.402 1.00 98.31 126 LEU A N 1
ATOM 1008 C CA . LEU A 1 126 ? -3.402 -0.395 -6.290 1.00 98.31 126 LEU A CA 1
ATOM 1009 C C . LEU A 1 126 ? -3.709 -1.885 -6.402 1.00 98.31 126 LEU A C 1
ATOM 1011 O O . LEU A 1 126 ? -4.783 -2.266 -6.867 1.00 98.31 126 LEU A O 1
ATOM 1015 N N . TYR A 1 127 ? -2.765 -2.705 -5.962 1.00 98.19 127 TYR A N 1
ATOM 1016 C CA . TYR A 1 127 ? -2.822 -4.154 -6.040 1.00 98.19 127 TYR A CA 1
ATOM 1017 C C . TYR A 1 127 ? -2.476 -4.779 -4.698 1.00 98.19 127 TYR A C 1
ATOM 1019 O O . TYR A 1 127 ? -1.580 -4.314 -3.990 1.00 98.19 127 TYR A O 1
ATOM 1027 N N . LYS A 1 128 ? -3.149 -5.881 -4.387 1.00 96.81 128 LYS A N 1
ATOM 1028 C CA . LYS A 1 128 ? -2.685 -6.847 -3.401 1.00 96.81 128 LYS A CA 1
ATOM 1029 C C . LYS A 1 128 ? -2.289 -8.104 -4.155 1.00 96.81 128 LYS A C 1
ATOM 1031 O O . LYS A 1 128 ? -3.133 -8.711 -4.814 1.00 96.81 128 LYS A O 1
ATOM 1036 N N . ASP A 1 129 ? -1.017 -8.474 -4.064 1.00 92.44 129 ASP A N 1
ATOM 1037 C CA . ASP A 1 129 ? -0.441 -9.511 -4.920 1.00 92.44 129 ASP A CA 1
ATOM 1038 C C . ASP A 1 129 ? -0.682 -9.123 -6.402 1.00 92.44 129 ASP A C 1
ATOM 1040 O O . ASP A 1 129 ? -0.286 -8.033 -6.808 1.00 92.44 129 ASP A O 1
ATOM 1044 N N . GLU A 1 130 ? -1.414 -9.930 -7.173 1.00 92.38 130 GLU A N 1
ATOM 1045 C CA . GLU A 1 130 ? -1.797 -9.635 -8.569 1.00 92.38 130 GLU A CA 1
ATOM 1046 C C . GLU A 1 130 ? -3.237 -9.104 -8.718 1.00 92.38 130 GLU A C 1
ATOM 1048 O O . GLU A 1 130 ? -3.717 -8.855 -9.826 1.00 92.38 130 GLU A O 1
ATOM 1053 N N . GLN A 1 131 ? -3.973 -8.950 -7.612 1.00 96.25 131 GLN A N 1
ATOM 1054 C CA . GLN A 1 131 ? -5.384 -8.568 -7.644 1.00 96.25 131 GLN A CA 1
ATOM 1055 C C . GLN A 1 131 ? -5.553 -7.050 -7.508 1.00 96.25 131 GLN A C 1
ATOM 1057 O O . GLN A 1 131 ? -5.100 -6.479 -6.512 1.00 96.25 131 GLN A O 1
ATOM 1062 N N . PRO A 1 132 ? -6.216 -6.378 -8.472 1.00 96.88 132 PRO A N 1
ATOM 1063 C CA . PRO A 1 132 ? -6.487 -4.953 -8.366 1.00 96.88 132 PRO A CA 1
ATOM 1064 C C . PRO A 1 132 ? -7.505 -4.683 -7.255 1.00 96.88 132 PRO A C 1
ATOM 1066 O O . PRO A 1 132 ? -8.500 -5.395 -7.114 1.00 96.88 132 PRO A O 1
ATOM 1069 N N . LEU A 1 133 ? -7.260 -3.628 -6.487 1.00 97.88 133 LEU A N 1
ATOM 1070 C CA . LEU A 1 133 ? -8.116 -3.204 -5.387 1.00 97.88 133 LEU A CA 1
ATOM 1071 C C . LEU A 1 133 ? -9.207 -2.243 -5.876 1.00 97.88 133 LEU A C 1
ATOM 1073 O O . LEU A 1 133 ? -8.969 -1.399 -6.742 1.00 97.88 133 LEU A O 1
ATOM 1077 N N . GLU A 1 134 ? -10.402 -2.365 -5.303 1.00 97.81 134 GLU A N 1
ATOM 1078 C CA . GLU A 1 134 ? -11.543 -1.494 -5.601 1.00 97.81 134 GLU A CA 1
ATOM 1079 C C . GLU A 1 134 ? -11.564 -0.284 -4.666 1.00 97.81 134 GLU A C 1
ATOM 1081 O O . GLU A 1 134 ? -11.486 -0.436 -3.450 1.00 97.81 134 GLU A O 1
ATOM 1086 N N . ASP A 1 135 ? -11.758 0.909 -5.228 1.00 97.62 135 ASP A N 1
ATOM 1087 C CA . ASP A 1 135 ? -11.681 2.187 -4.505 1.00 97.62 135 ASP A CA 1
ATOM 1088 C C . ASP A 1 135 ? -12.645 2.297 -3.313 1.00 97.62 135 ASP A C 1
ATOM 1090 O O . ASP A 1 135 ? -12.322 2.950 -2.321 1.00 97.62 135 ASP A O 1
ATOM 1094 N N . SER A 1 136 ? -13.807 1.643 -3.394 1.00 97.25 136 SER A N 1
ATOM 1095 C CA . SER A 1 136 ? -14.835 1.651 -2.348 1.00 97.25 136 SER A CA 1
ATOM 1096 C C . SER A 1 136 ? -14.563 0.694 -1.188 1.00 97.25 136 SER A C 1
ATOM 1098 O O . SER A 1 136 ? -15.238 0.796 -0.166 1.00 97.25 136 SER A O 1
ATOM 1100 N N . LYS A 1 137 ? -13.634 -0.259 -1.337 1.00 97.62 137 LYS A N 1
ATOM 1101 C CA . LYS A 1 137 ? -13.326 -1.235 -0.285 1.00 97.62 137 LYS A CA 1
ATOM 1102 C C . LYS A 1 137 ? -12.411 -0.620 0.764 1.00 97.62 137 LYS A C 1
ATOM 1104 O O . LYS A 1 137 ? -11.556 0.212 0.451 1.00 97.62 137 LYS A O 1
ATOM 1109 N N . THR A 1 138 ? -12.581 -1.053 2.009 1.00 97.44 138 THR A N 1
ATOM 1110 C CA . THR A 1 138 ? -11.630 -0.729 3.075 1.00 97.44 138 THR A CA 1
ATOM 1111 C C . THR A 1 138 ? -10.368 -1.579 2.945 1.00 97.44 138 THR A C 1
ATOM 1113 O O . THR A 1 138 ? -10.367 -2.623 2.285 1.00 97.44 138 THR A O 1
ATOM 1116 N N . LEU A 1 139 ? -9.276 -1.147 3.570 1.00 97.31 139 LEU A N 1
ATOM 1117 C CA . LEU A 1 139 ? -8.040 -1.924 3.630 1.00 97.31 139 LEU A CA 1
ATOM 1118 C C . LEU A 1 139 ? -8.266 -3.273 4.330 1.00 97.31 139 LEU A C 1
ATOM 1120 O O . LEU A 1 139 ? -7.777 -4.290 3.834 1.00 97.31 139 LEU A O 1
ATOM 1124 N N . GLY A 1 140 ? -9.094 -3.302 5.378 1.00 96.00 140 GLY A N 1
ATOM 1125 C CA . GLY A 1 140 ? -9.543 -4.526 6.045 1.00 96.00 140 GLY A CA 1
ATOM 1126 C C . GLY A 1 140 ? -10.279 -5.484 5.111 1.00 96.00 140 GLY A C 1
ATOM 1127 O O . GLY A 1 140 ? -9.918 -6.659 5.032 1.00 96.00 140 GLY A O 1
ATOM 1128 N N . ASP A 1 141 ? -11.235 -4.983 4.320 1.00 95.88 141 ASP A N 1
ATOM 1129 C CA . ASP A 1 141 ? -11.962 -5.794 3.325 1.00 95.88 141 ASP A CA 1
ATOM 1130 C C . ASP A 1 141 ? -11.038 -6.340 2.226 1.00 95.88 141 ASP A C 1
ATOM 1132 O O . ASP A 1 141 ? -11.297 -7.395 1.644 1.00 95.88 141 ASP A O 1
ATOM 1136 N N . CYS A 1 142 ? -9.946 -5.628 1.937 1.00 96.38 142 CYS A N 1
ATOM 1137 C CA . CYS A 1 142 ? -8.901 -6.070 1.015 1.00 96.38 142 CYS A CA 1
ATOM 1138 C C . CYS A 1 142 ? -7.926 -7.077 1.655 1.00 96.38 142 CYS A C 1
ATOM 1140 O O . CYS A 1 142 ? -7.050 -7.603 0.969 1.00 96.38 142 CYS A O 1
ATOM 1142 N N . GLY A 1 143 ? -8.071 -7.372 2.950 1.00 94.88 143 GLY A N 1
ATOM 1143 C CA . GLY A 1 143 ? -7.241 -8.319 3.693 1.00 94.88 143 GLY A CA 1
ATOM 1144 C C . GLY A 1 143 ? -5.990 -7.712 4.328 1.00 94.88 143 GLY A C 1
ATOM 1145 O O . GLY A 1 143 ? -5.116 -8.467 4.750 1.00 94.88 143 GLY A O 1
ATOM 1146 N N . PHE A 1 144 ? -5.882 -6.383 4.397 1.00 96.31 144 PHE A N 1
ATOM 1147 C CA . PHE A 1 144 ? -4.867 -5.703 5.200 1.00 96.31 144 PHE A CA 1
ATOM 1148 C C . PHE A 1 144 ? -5.423 -5.474 6.599 1.00 96.31 144 PHE A C 1
ATOM 1150 O O . PHE A 1 144 ? -6.285 -4.626 6.796 1.00 96.31 144 PHE A O 1
ATOM 1157 N N . THR A 1 145 ? -4.920 -6.231 7.566 1.00 94.06 145 THR A N 1
ATOM 1158 C CA . THR A 1 145 ? -5.381 -6.182 8.959 1.00 94.06 145 THR A CA 1
ATOM 1159 C C . THR A 1 145 ? -4.216 -5.933 9.901 1.00 94.06 145 THR A C 1
ATOM 1161 O O . THR A 1 145 ? -3.062 -6.213 9.562 1.00 94.06 145 THR A O 1
ATOM 1164 N N . ASN A 1 146 ? -4.499 -5.472 11.118 1.00 86.12 146 ASN A N 1
ATOM 1165 C CA . ASN A 1 146 ? -3.483 -5.262 12.163 1.00 86.12 146 ASN A CA 1
ATOM 1166 C C . ASN A 1 146 ? -2.609 -6.511 12.458 1.00 86.12 146 ASN A C 1
ATOM 1168 O O . ASN A 1 146 ? -1.478 -6.410 12.933 1.00 86.12 146 ASN A O 1
ATOM 1172 N N . GLN A 1 147 ? -3.109 -7.713 12.158 1.00 88.50 147 GLN A N 1
ATOM 1173 C CA . GLN A 1 147 ? -2.405 -8.977 12.357 1.00 88.50 147 GLN A CA 1
ATOM 1174 C C . GLN A 1 147 ? -1.447 -9.311 11.213 1.00 88.50 147 GLN A C 1
ATOM 1176 O O . GLN A 1 147 ? -0.438 -9.974 11.466 1.00 88.50 147 GLN A O 1
ATOM 1181 N N . THR A 1 148 ? -1.769 -8.885 9.990 1.00 92.38 148 THR A N 1
ATOM 1182 C CA . THR A 1 148 ? -1.055 -9.241 8.752 1.00 92.38 148 THR A CA 1
ATOM 1183 C C . THR A 1 148 ? -0.130 -8.130 8.256 1.00 92.38 148 THR A C 1
ATOM 1185 O O . THR A 1 148 ? 0.867 -8.421 7.604 1.00 92.38 148 THR A O 1
ATOM 1188 N N . ALA A 1 149 ? -0.425 -6.878 8.602 1.00 94.44 149 ALA A N 1
ATOM 1189 C CA . ALA A 1 149 ? 0.300 -5.681 8.197 1.00 94.44 149 ALA A CA 1
ATOM 1190 C C . ALA A 1 149 ? 0.921 -4.999 9.428 1.00 94.44 149 ALA A C 1
ATOM 1192 O O . ALA A 1 149 ? 0.470 -3.942 9.865 1.00 94.44 149 ALA A O 1
ATOM 1193 N N . ARG A 1 150 ? 1.926 -5.640 10.034 1.00 90.50 150 ARG A N 1
ATOM 1194 C CA . ARG A 1 150 ? 2.546 -5.192 11.298 1.00 90.50 150 ARG A CA 1
ATOM 1195 C C . ARG A 1 150 ? 3.706 -4.221 11.045 1.00 90.50 150 ARG A C 1
ATOM 1197 O O . ARG A 1 150 ? 4.322 -4.316 9.988 1.00 90.50 150 ARG A O 1
ATOM 1204 N N . PRO A 1 151 ? 4.115 -3.375 12.011 1.00 89.75 151 PRO A N 1
ATOM 1205 C CA . PRO A 1 151 ? 5.249 -2.462 11.816 1.00 89.75 151 PRO A CA 1
ATOM 1206 C C . PRO A 1 151 ? 6.543 -3.172 11.385 1.00 89.75 151 PRO A C 1
ATOM 1208 O O . PRO A 1 151 ? 7.231 -2.735 10.469 1.00 89.75 151 PRO A O 1
ATOM 1211 N N . GLN A 1 152 ? 6.855 -4.307 12.019 1.00 89.88 152 GLN A N 1
ATOM 1212 C CA . GLN A 1 152 ? 8.041 -5.119 11.726 1.00 89.88 152 GLN A CA 1
ATOM 1213 C C . GLN A 1 152 ? 7.910 -5.982 10.461 1.00 89.88 152 GLN A C 1
ATOM 1215 O O . GLN A 1 152 ? 8.896 -6.551 9.999 1.00 89.88 152 GLN A O 1
ATOM 1220 N N . ALA A 1 153 ? 6.691 -6.127 9.942 1.00 90.94 153 ALA A N 1
ATOM 1221 C CA . ALA A 1 153 ? 6.365 -6.942 8.778 1.00 90.94 153 ALA A CA 1
ATOM 1222 C C . ALA A 1 153 ? 5.203 -6.281 8.011 1.00 90.94 153 ALA A C 1
ATOM 1224 O O . ALA A 1 153 ? 4.067 -6.764 8.080 1.00 90.94 153 ALA A O 1
ATOM 1225 N N . PRO A 1 154 ? 5.462 -5.136 7.350 1.00 95.12 154 PRO A N 1
ATOM 1226 C CA . PRO A 1 154 ? 4.422 -4.379 6.673 1.00 95.12 154 PRO A CA 1
ATOM 1227 C C . PRO A 1 154 ? 3.908 -5.141 5.452 1.00 95.12 154 PRO A C 1
ATOM 1229 O O . PRO A 1 154 ? 4.668 -5.819 4.753 1.00 95.12 154 PRO A O 1
ATOM 1232 N N . ALA A 1 155 ? 2.615 -5.006 5.170 1.00 97.31 155 ALA A N 1
ATOM 1233 C CA . ALA A 1 155 ? 2.007 -5.640 4.010 1.00 97.31 155 ALA A CA 1
ATOM 1234 C C . ALA A 1 155 ? 2.378 -4.894 2.724 1.00 97.31 155 ALA A C 1
ATOM 1236 O O . ALA A 1 155 ? 2.448 -3.666 2.695 1.00 97.31 155 ALA A O 1
ATOM 1237 N N . THR A 1 156 ? 2.610 -5.631 1.639 1.00 97.19 156 THR A N 1
ATOM 1238 C CA . THR A 1 156 ? 2.976 -5.033 0.350 1.00 97.19 156 THR A CA 1
ATOM 1239 C C . THR A 1 156 ? 1.732 -4.655 -0.448 1.00 97.19 156 THR A C 1
ATOM 1241 O O . THR A 1 156 ? 0.830 -5.473 -0.622 1.00 97.19 156 THR A O 1
ATOM 1244 N N . VAL A 1 157 ? 1.717 -3.430 -0.971 1.00 98.38 157 VAL A N 1
ATOM 1245 C CA . VAL A 1 157 ? 0.714 -2.928 -1.914 1.00 98.38 157 VAL A CA 1
ATOM 1246 C C . VAL A 1 157 ? 1.424 -2.588 -3.218 1.00 98.38 157 VAL A C 1
ATOM 1248 O O . VAL A 1 157 ? 2.325 -1.752 -3.240 1.00 98.38 157 VAL A O 1
ATOM 1251 N N . GLY A 1 158 ? 1.039 -3.235 -4.311 1.00 98.19 158 GLY A N 1
ATOM 1252 C CA . GLY A 1 158 ? 1.528 -2.889 -5.641 1.00 98.19 158 GLY A CA 1
ATOM 1253 C C . GLY A 1 158 ? 0.880 -1.600 -6.138 1.00 98.19 158 GLY A C 1
ATOM 1254 O O . GLY A 1 158 ? -0.307 -1.382 -5.913 1.00 98.19 158 GLY A O 1
ATOM 1255 N N . LEU A 1 159 ? 1.636 -0.746 -6.817 1.00 98.25 159 LEU A N 1
ATOM 1256 C CA . LEU A 1 159 ? 1.138 0.468 -7.456 1.00 98.25 159 LEU A CA 1
ATOM 1257 C C . LEU A 1 159 ? 1.518 0.437 -8.935 1.00 98.25 159 LEU A C 1
ATOM 1259 O O . LEU A 1 159 ? 2.666 0.162 -9.267 1.00 98.25 159 LEU A O 1
ATOM 1263 N N . ALA A 1 160 ? 0.556 0.746 -9.799 1.00 97.75 160 ALA A N 1
ATOM 1264 C CA . ALA A 1 160 ? 0.765 0.983 -11.222 1.00 97.75 160 ALA A CA 1
ATOM 1265 C C . ALA A 1 160 ? 0.090 2.296 -11.625 1.00 97.75 160 ALA A C 1
ATOM 1267 O O . ALA A 1 160 ? -1.008 2.614 -11.148 1.00 97.75 160 ALA A O 1
ATOM 1268 N N . PHE A 1 161 ? 0.730 3.052 -12.509 1.00 97.12 161 PHE A N 1
ATOM 1269 C CA . PHE A 1 161 ? 0.176 4.283 -13.045 1.00 97.12 161 PHE A CA 1
ATOM 1270 C C . PHE A 1 161 ? -0.511 4.080 -14.390 1.00 97.12 161 PHE A C 1
ATOM 1272 O O . PHE A 1 161 ? -0.187 3.201 -15.187 1.00 97.12 161 PHE A O 1
ATOM 1279 N N . ARG A 1 162 ? -1.475 4.953 -14.661 1.00 95.81 162 ARG A N 1
ATOM 1280 C CA . ARG A 1 162 ? -2.031 5.133 -15.994 1.00 95.81 162 ARG A CA 1
ATOM 1281 C C . ARG A 1 162 ? -1.043 5.919 -16.852 1.00 95.81 162 ARG A C 1
ATOM 1283 O O . ARG A 1 162 ? -0.609 7.003 -16.453 1.00 95.81 162 ARG A O 1
ATOM 1290 N N . ILE A 1 163 ? -0.710 5.361 -18.010 1.00 92.44 163 ILE A N 1
ATOM 1291 C CA . ILE A 1 163 ? 0.072 5.988 -19.074 1.00 92.44 163 ILE A CA 1
ATOM 1292 C C . ILE A 1 163 ? -0.860 6.086 -20.281 1.00 92.44 163 ILE A C 1
ATOM 1294 O O . ILE A 1 163 ? -1.395 5.079 -20.745 1.00 92.44 163 ILE A O 1
ATOM 1298 N N . ASP A 1 164 ? -1.100 7.312 -20.739 1.00 89.38 164 ASP A N 1
ATOM 1299 C CA . ASP A 1 164 ? -2.098 7.624 -21.764 1.00 89.38 164 ASP A CA 1
ATOM 1300 C C . ASP A 1 164 ? -3.500 7.092 -21.374 1.00 89.38 164 ASP A C 1
ATOM 1302 O O . ASP A 1 164 ? -4.099 7.549 -20.392 1.00 89.38 164 ASP A O 1
ATOM 1306 N N . ASP A 1 165 ? -4.008 6.094 -22.100 1.00 90.44 165 ASP A N 1
ATOM 1307 C CA . ASP A 1 165 ? -5.347 5.520 -21.917 1.00 90.44 165 ASP A CA 1
ATOM 1308 C C . ASP A 1 165 ? -5.352 4.152 -21.209 1.00 90.44 165 ASP A C 1
ATOM 1310 O O . ASP A 1 165 ? -6.420 3.588 -20.959 1.00 90.44 165 ASP A O 1
ATOM 1314 N N . ALA A 1 166 ? -4.184 3.612 -20.844 1.00 94.75 166 ALA A N 1
ATOM 1315 C CA . ALA A 1 166 ? -4.061 2.291 -20.228 1.00 94.75 166 ALA A CA 1
ATOM 1316 C C . ALA A 1 166 ? -3.218 2.319 -18.947 1.00 94.75 166 ALA A C 1
ATOM 1318 O O . ALA A 1 166 ? -2.342 3.157 -18.762 1.00 94.75 166 ALA A O 1
ATOM 1319 N N . PHE A 1 167 ? -3.486 1.385 -18.036 1.00 95.19 167 PHE A N 1
ATOM 1320 C CA . PHE A 1 167 ? -2.605 1.168 -16.890 1.00 95.19 167 PHE A CA 1
ATOM 1321 C C . PHE A 1 167 ? -1.382 0.376 -17.331 1.00 95.19 167 PHE A C 1
ATOM 1323 O O . PHE A 1 167 ? -1.514 -0.616 -18.052 1.00 95.19 167 PHE A O 1
ATOM 1330 N N . GLU A 1 168 ? -0.210 0.813 -16.887 1.00 95.31 168 GLU A N 1
ATOM 1331 C CA . GLU A 1 168 ? 1.015 0.042 -17.051 1.00 95.31 168 GLU A CA 1
ATOM 1332 C C . GLU A 1 168 ? 0.910 -1.298 -16.293 1.00 95.31 168 GLU A C 1
ATOM 1334 O O . GLU A 1 168 ? 0.119 -1.420 -15.346 1.00 95.31 168 GLU A O 1
ATOM 1339 N N . PRO A 1 169 ? 1.661 -2.333 -16.704 1.00 94.50 169 PRO A N 1
ATOM 1340 C CA . PRO A 1 169 ? 1.682 -3.588 -15.969 1.00 94.50 169 PRO A CA 1
ATOM 1341 C C . PRO A 1 169 ? 2.246 -3.376 -14.560 1.00 94.50 169 PRO A C 1
ATOM 1343 O O . PRO A 1 169 ? 3.160 -2.578 -14.357 1.00 94.50 169 PRO A O 1
ATOM 1346 N N . LEU A 1 170 ? 1.732 -4.132 -13.587 1.00 96.19 170 LEU A N 1
ATOM 1347 C CA . LEU A 1 170 ? 2.294 -4.142 -12.242 1.00 96.19 170 LEU A CA 1
ATOM 1348 C C . LEU A 1 170 ? 3.750 -4.626 -12.310 1.00 96.19 170 LEU A C 1
ATOM 1350 O O . LEU A 1 170 ? 4.015 -5.776 -12.654 1.00 96.19 170 LEU A O 1
ATOM 1354 N N . GLN A 1 171 ? 4.692 -3.746 -11.974 1.00 94.38 171 GLN A N 1
ATOM 1355 C CA . GLN A 1 171 ? 6.113 -4.069 -11.941 1.00 94.38 171 GLN A CA 1
ATOM 1356 C C . GLN A 1 171 ? 6.706 -3.671 -10.594 1.00 94.38 171 GLN A C 1
ATOM 1358 O O . GLN A 1 171 ? 6.774 -2.493 -10.239 1.00 94.38 171 GLN A O 1
ATOM 1363 N N . VAL A 1 172 ? 7.177 -4.670 -9.853 1.00 95.31 172 VAL A N 1
ATOM 1364 C CA . VAL A 1 172 ? 7.840 -4.496 -8.562 1.00 95.31 172 VAL A CA 1
ATOM 1365 C C . VAL A 1 172 ? 9.220 -5.136 -8.651 1.00 95.31 172 VAL A C 1
ATOM 1367 O O . VAL A 1 172 ? 9.339 -6.348 -8.808 1.00 95.31 172 VAL A O 1
ATOM 1370 N N . GLU A 1 173 ? 10.271 -4.323 -8.555 1.00 95.00 173 GLU A N 1
ATOM 1371 C CA . GLU A 1 173 ? 11.644 -4.829 -8.614 1.00 95.00 173 GLU A CA 1
ATOM 1372 C C . GLU A 1 173 ? 11.985 -5.556 -7.304 1.00 95.00 173 GLU A C 1
ATOM 1374 O O . GLU A 1 173 ? 11.744 -5.008 -6.222 1.00 95.00 173 GLU A O 1
ATOM 1379 N N . PRO A 1 174 ? 12.533 -6.782 -7.337 1.00 94.31 174 PRO A N 1
ATOM 1380 C CA . PRO A 1 174 ? 12.929 -7.473 -6.119 1.00 94.31 174 PRO A CA 1
ATOM 1381 C C . PRO A 1 174 ? 14.055 -6.714 -5.405 1.00 94.31 174 PRO A C 1
ATOM 1383 O O . PRO A 1 174 ? 14.888 -6.053 -6.028 1.00 94.31 174 PRO A O 1
ATOM 1386 N N . PHE A 1 175 ? 14.087 -6.815 -4.076 1.00 92.94 175 PHE A N 1
ATOM 1387 C CA . PHE A 1 175 ? 15.238 -6.341 -3.312 1.00 92.94 175 PHE A CA 1
ATOM 1388 C C . PHE A 1 175 ? 16.479 -7.191 -3.618 1.00 92.94 175 PHE A C 1
ATOM 1390 O O . PHE A 1 175 ? 16.384 -8.298 -4.148 1.00 92.94 175 PHE A O 1
ATOM 1397 N N . SER A 1 176 ? 17.655 -6.676 -3.263 1.00 94.50 176 SER A N 1
ATOM 1398 C CA . SER A 1 176 ? 18.903 -7.431 -3.368 1.00 94.50 176 SER A CA 1
ATOM 1399 C C . SER A 1 176 ? 18.876 -8.678 -2.487 1.00 94.50 176 SER A C 1
ATOM 1401 O O . SER A 1 176 ? 18.439 -8.618 -1.336 1.00 94.50 176 SER A O 1
ATOM 1403 N N . SER A 1 177 ? 19.426 -9.779 -2.991 1.00 94.38 177 SER A N 1
ATOM 1404 C CA . SER A 1 177 ? 19.638 -10.984 -2.192 1.00 94.38 177 SER A CA 1
ATOM 1405 C C . SER A 1 177 ? 20.736 -10.758 -1.141 1.00 94.38 177 SER A C 1
ATOM 1407 O O . SER A 1 177 ? 21.740 -10.107 -1.449 1.00 94.38 177 SER A O 1
ATOM 1409 N N . PRO A 1 178 ? 20.580 -11.286 0.087 1.00 92.94 178 PRO A N 1
ATOM 1410 C CA . PRO A 1 178 ? 21.627 -11.219 1.101 1.00 92.94 178 PRO A CA 1
ATOM 1411 C C . PRO A 1 178 ? 22.884 -11.995 0.657 1.00 92.94 178 PRO A C 1
ATOM 1413 O O . PRO A 1 178 ? 22.767 -12.942 -0.128 1.00 92.94 178 PRO A O 1
ATOM 1416 N N . PRO A 1 179 ? 24.083 -11.617 1.143 1.00 91.12 179 PRO A N 1
ATOM 1417 C CA . PRO A 1 179 ? 25.313 -12.355 0.864 1.00 91.12 179 PRO A CA 1
ATOM 1418 C C . PRO A 1 179 ? 25.274 -13.759 1.481 1.00 91.12 179 PRO A C 1
ATOM 1420 O O . PRO A 1 179 ? 24.509 -14.020 2.413 1.00 91.12 179 PRO A O 1
ATOM 1423 N N . GLU A 1 180 ? 26.125 -14.658 0.981 1.00 91.19 180 GLU A N 1
ATOM 1424 C CA . GLU A 1 180 ? 26.246 -15.999 1.551 1.00 91.19 180 GLU A CA 1
ATOM 1425 C C . GLU A 1 180 ? 26.693 -15.923 3.019 1.00 91.19 180 GLU A C 1
ATOM 1427 O O . GLU A 1 180 ? 27.568 -15.133 3.387 1.00 91.19 180 GLU A O 1
ATOM 1432 N N . LEU A 1 181 ? 26.059 -16.737 3.865 1.00 91.00 181 LEU A N 1
ATOM 1433 C CA . LEU A 1 181 ? 26.338 -16.768 5.293 1.00 91.00 181 LEU A CA 1
ATOM 1434 C C . LEU A 1 181 ? 27.781 -17.260 5.521 1.00 91.00 181 LEU A C 1
ATOM 1436 O O . LEU A 1 181 ? 28.129 -18.328 5.009 1.00 91.00 181 LEU A O 1
ATOM 1440 N N . PRO A 1 182 ? 28.623 -16.548 6.290 1.00 90.62 182 PRO A N 1
ATOM 1441 C CA . PRO A 1 182 ? 29.971 -17.023 6.584 1.00 90.62 182 PRO A CA 1
ATOM 1442 C C . PRO A 1 182 ? 29.922 -18.343 7.362 1.00 90.62 182 PRO A C 1
ATOM 1444 O O . PRO A 1 182 ? 29.017 -18.558 8.170 1.00 90.62 182 PRO A O 1
ATOM 1447 N N . ASP A 1 183 ? 30.928 -19.201 7.178 1.00 86.19 183 ASP A N 1
ATOM 1448 C CA . ASP A 1 183 ? 30.958 -20.545 7.779 1.00 86.19 183 ASP A CA 1
ATOM 1449 C C . ASP A 1 183 ? 30.870 -20.532 9.314 1.00 86.19 183 ASP A C 1
ATOM 1451 O O . ASP A 1 183 ? 30.344 -21.460 9.916 1.00 86.19 183 ASP A O 1
ATOM 1455 N N . VAL A 1 184 ? 31.303 -19.441 9.953 1.00 92.44 184 VAL A N 1
ATOM 1456 C CA . VAL A 1 184 ? 31.202 -19.223 11.408 1.00 92.44 184 VAL A CA 1
ATOM 1457 C C . VAL A 1 184 ? 29.749 -19.099 11.889 1.00 92.44 184 VAL A C 1
ATOM 1459 O O . VAL A 1 184 ? 29.451 -19.415 13.037 1.00 92.44 184 VAL A O 1
ATOM 1462 N N . MET A 1 185 ? 28.847 -18.618 11.031 1.00 85.69 185 MET A N 1
ATOM 1463 C CA . MET A 1 185 ? 27.426 -18.431 11.342 1.00 85.69 185 MET A CA 1
ATOM 1464 C C . MET A 1 185 ? 26.558 -19.606 10.879 1.00 85.69 185 MET A C 1
ATOM 1466 O O . MET A 1 185 ? 25.386 -19.672 11.252 1.00 85.69 185 MET A O 1
ATOM 1470 N N . LYS A 1 186 ? 27.100 -20.525 10.068 1.00 88.88 186 LYS A N 1
ATOM 1471 C CA . LYS A 1 186 ? 26.400 -21.762 9.713 1.00 88.88 186 LYS A CA 1
ATOM 1472 C C . LYS A 1 186 ? 26.299 -22.625 10.982 1.00 88.88 186 LYS A C 1
ATOM 1474 O O . LYS A 1 186 ? 27.283 -22.713 11.720 1.00 88.88 186 LYS A O 1
ATOM 1479 N N . PRO A 1 187 ? 25.137 -23.237 11.280 1.00 84.50 187 PRO A N 1
ATOM 1480 C CA . PRO A 1 187 ? 25.025 -24.166 12.398 1.00 84.50 187 PRO A CA 1
ATOM 1481 C C . PRO A 1 187 ? 26.119 -25.222 12.262 1.00 84.50 187 PRO A C 1
ATOM 1483 O O . PRO A 1 187 ? 26.218 -25.871 11.224 1.00 84.50 187 PRO A O 1
ATOM 1486 N N . GLN A 1 188 ? 26.975 -25.362 13.274 1.00 76.88 188 GLN A N 1
ATOM 1487 C CA . GLN A 1 188 ? 27.928 -26.460 13.273 1.00 76.88 188 GLN A CA 1
ATOM 1488 C C . GLN A 1 188 ? 27.119 -27.743 13.396 1.00 76.88 188 GLN A C 1
ATOM 1490 O O . GLN A 1 188 ? 26.434 -27.934 14.407 1.00 76.88 188 GLN A O 1
ATOM 1495 N N . ASP A 1 189 ? 27.190 -28.603 12.379 1.00 64.75 189 ASP A N 1
ATOM 1496 C CA . ASP A 1 189 ? 26.732 -29.981 12.481 1.00 64.75 189 ASP A CA 1
ATOM 1497 C C . ASP A 1 189 ? 27.493 -30.614 13.645 1.00 64.75 189 ASP A C 1
ATOM 1499 O O . ASP A 1 189 ? 28.634 -31.063 13.529 1.00 64.75 189 ASP A O 1
ATOM 1503 N N . SER A 1 190 ? 26.873 -30.574 14.820 1.00 53.44 190 SER A N 1
ATOM 1504 C CA . SER A 1 190 ? 27.375 -31.184 16.039 1.00 53.44 190 SER A CA 1
ATOM 1505 C C . SER A 1 190 ? 27.130 -32.679 15.903 1.00 53.44 190 SER A C 1
ATOM 1507 O O . SER A 1 190 ? 26.225 -33.240 16.521 1.00 53.44 190 SER A O 1
ATOM 1509 N N . GLY A 1 191 ? 27.916 -33.310 15.027 1.00 53.03 191 GLY A N 1
ATOM 1510 C CA . GLY A 1 191 ? 28.032 -34.750 14.893 1.00 53.03 191 GLY A CA 1
ATOM 1511 C C . GLY A 1 191 ? 28.458 -35.317 16.235 1.00 53.03 191 GLY A C 1
ATOM 1512 O O . GLY A 1 191 ? 29.634 -35.332 16.592 1.00 53.03 191 GLY A O 1
ATOM 1513 N N . SER A 1 192 ? 27.458 -35.721 17.006 1.00 45.88 192 SER A N 1
ATOM 1514 C CA . SER A 1 192 ? 27.619 -36.431 18.258 1.00 45.88 192 SER A CA 1
ATOM 1515 C C . SER A 1 192 ? 28.306 -37.762 17.960 1.00 45.88 192 SER A C 1
ATOM 1517 O O . SER A 1 192 ? 27.934 -38.471 17.029 1.00 45.88 192 SER A O 1
ATOM 1519 N N . THR A 1 193 ? 29.304 -38.084 18.773 1.00 51.16 193 THR A N 1
ATOM 1520 C CA . THR A 1 193 ? 29.914 -39.403 18.966 1.00 51.16 193 THR A CA 1
ATOM 1521 C C . THR A 1 193 ? 28.948 -40.574 18.717 1.00 51.16 193 THR A C 1
ATOM 1523 O O . THR A 1 193 ? 28.067 -40.822 19.541 1.00 51.16 193 THR A O 1
ATOM 1526 N N . ALA A 1 194 ? 29.156 -41.340 17.644 1.00 42.62 194 ALA A N 1
ATOM 1527 C CA . ALA A 1 194 ? 28.657 -42.707 17.524 1.00 42.62 194 ALA A CA 1
ATOM 1528 C C . ALA A 1 194 ? 29.854 -43.658 17.640 1.00 42.62 194 ALA A C 1
ATOM 1530 O O . ALA A 1 194 ? 30.744 -43.705 16.797 1.00 42.62 194 ALA A O 1
ATOM 1531 N N . ASN A 1 195 ? 29.884 -44.329 18.783 1.00 47.47 195 ASN A N 1
ATOM 1532 C CA . ASN A 1 195 ? 30.813 -45.362 19.197 1.00 47.47 195 ASN A CA 1
ATOM 1533 C C . ASN A 1 195 ? 30.683 -46.574 18.251 1.00 47.47 195 ASN A C 1
ATOM 1535 O O . ASN A 1 195 ? 29.600 -47.147 18.184 1.00 47.47 195 ASN A O 1
ATOM 1539 N N . GLU A 1 196 ? 31.753 -46.997 17.574 1.00 45.59 196 GLU A N 1
ATOM 1540 C CA . GLU A 1 196 ? 31.799 -48.312 16.915 1.00 45.59 196 GLU A CA 1
ATOM 1541 C C . GLU A 1 196 ? 32.957 -49.127 17.506 1.00 45.59 196 GLU A C 1
ATOM 1543 O O . GLU A 1 196 ? 34.093 -49.121 17.035 1.00 45.59 196 GLU A O 1
ATOM 1548 N N . GLN A 1 197 ? 32.651 -49.780 18.630 1.00 50.25 197 GLN A N 1
ATOM 1549 C CA . GLN A 1 197 ? 33.432 -50.863 19.220 1.00 50.25 197 GLN A CA 1
ATOM 1550 C C . GLN A 1 197 ? 32.646 -52.174 19.044 1.00 50.25 197 GLN A C 1
ATOM 1552 O O . GLN A 1 197 ? 31.483 -52.237 19.441 1.00 50.25 197 GLN A O 1
ATOM 1557 N N . SER A 1 198 ? 33.338 -53.217 18.554 1.00 45.41 198 SER A N 1
ATOM 1558 C CA . SER A 1 198 ? 32.929 -54.631 18.343 1.00 45.41 198 SER A CA 1
ATOM 1559 C C . SER A 1 198 ? 31.898 -54.849 17.223 1.00 45.41 198 SER A C 1
ATOM 1561 O O . SER A 1 198 ? 30.908 -54.137 17.162 1.00 45.41 198 SER A O 1
ATOM 1563 N N . VAL A 1 199 ? 32.088 -55.741 16.241 1.00 42.09 199 VAL A N 1
ATOM 1564 C CA . VAL A 1 199 ? 32.282 -57.216 16.241 1.00 42.09 199 VAL A CA 1
ATOM 1565 C C . VAL A 1 199 ? 32.984 -57.541 14.889 1.00 42.09 199 VAL A C 1
ATOM 1567 O O . VAL A 1 199 ? 32.614 -56.919 13.902 1.00 42.09 199 VAL A O 1
ATOM 1570 N N . GLN A 1 200 ? 34.008 -58.381 14.682 1.00 43.28 200 GLN A N 1
ATOM 1571 C CA . GLN A 1 200 ? 34.413 -59.697 15.186 1.00 43.28 200 GLN A CA 1
ATOM 1572 C C . GLN A 1 200 ? 35.895 -59.929 14.839 1.00 43.28 200 GLN A C 1
ATOM 1574 O O . GLN A 1 200 ? 36.326 -59.408 13.785 1.00 43.28 200 GLN A O 1
#

InterPro domains:
  IPR000626 Ubiquitin-like domain [PF00240] (92-147)
  IPR000626 Ubiquitin-like domain [PS50053] (83-148)
  IPR000626 Ubiquitin-like domain [SM00213] (85-162)
  IPR029071 Ubiquitin-like domain superfamily [SSF54236] (83-187)
  IPR039049 Elongin B [PTHR13248] (82-200)

Radius of gyration: 27.02 Å; chains: 1; bounding box: 53×78×79 Å

Sequence (200 aa):
MFNNVIYLTYIMLCSWLLRQSFSTNHSSILLLLLIIIIRDISRHTRSNTSGAGYDVAQCAFLVHCGIVESCEAVNGDYRTAEMDVFLMIRHHKTTIFTDAKESTTVYELKRIVEGILKRSPEEQRLYKDEQPLEDSKTLGDCGFTNQTARPQAPATVGLAFRIDDAFEPLQVEPFSSPPELPDVMKPQDSGSTANEQSVQ

pLDDT: mean 74.81, std 22.28, range [35.16, 98.44]

Secondary structure (DSSP, 8-state):
-HHHHHHHHHHHHHHHHHHHGGGSS--HHHHHHHHHHHHHHHHHHHTS-TT-PBPHHHHHHHHHTTSSS----BTTBB--GGGEEEEEEEEBTEEEEEEEETT-BHHHHHHHHHHHH---GGGEEEEETTEEPPTTSBTTTTT--TTTSBTTBPEEEEEEEEETTEEPP--BPPPPPPPPPPTTTSPP------------

Organism: NCBI:txid307959

Foldseek 3Di:
DVPVVVVVVVVVVLVVVVVVVPPDDPPPVVVVVSVVVVVVVVVVVVVPPPPDFDAPVRVVVCVVVVVAVDFDDDPRTGDRLQFKFWEWEFAAADTDTDIDGQQAFPLVVLVVVCVPVVAHSVFKWKDQPQHTGDRGDGNVNVVGGCVQQDPVHHGYIFMWGDDDHDTDHGHGDDDDDDDDDPPVPPPPPPPDDDDDDDDD